Protein AF-A0A6B2M025-F1 (afdb_monomer)

Secondary structure (DSSP, 8-state):
--S---TTHHHHHHHHHHHHHHHHHTTSS---SSTT--HHHHHHHHH----SHHHHHHHHHHHHHHS-GGGS-EEEEEE-SSSPEEEEE--HHHHHHHHHHHHHHHHTHHHHHHHHHHHHHHHHHTT-SS--HHHHGGG--HHHHHHHHHHHHHHHHHTT--THHHHHHHH--HHHHHHHHHHHHHHHHHHHHHHHTTS---

Mean predicted aligned error: 5.73 Å

Sequence (202 aa):
MDGEWSLEDLYILPRTYIDAYSFMYSFLRPIETFDDLDDRLVITYSAHPWKGGFSSLNFYQNLKYIVPAKERPSVITIQYASPGWIELGVILVVATQIKRIVSCFVGSASELNSLYKEIYEGMHERKMMKLEAKRESLKLSKEQLDFAVKSTDKLSRLMGFENIKQINRLTKNPLATLKILLSFYRKIKILAEFDESGKTKL

Nearest PDB structures (foldseek):
  5fig-assembly1_C  TM=2.441E-01  e=5.711E+00  Bacillus subtilis

Solvent-accessible surface area (backbone atoms only — not comparable to full-atom values): 11215 Å² total; per-residue (Å²): 81,47,68,90,81,48,76,63,52,70,51,51,51,62,55,41,49,51,40,52,46,26,56,49,49,72,59,70,62,83,69,85,50,82,86,64,56,54,64,69,57,39,45,54,53,44,67,48,41,53,65,47,71,69,39,54,52,53,44,42,56,52,33,49,71,70,44,52,79,92,63,44,80,39,81,74,46,74,46,92,52,93,85,19,49,74,43,69,44,61,55,63,72,48,52,50,52,52,31,52,30,30,53,36,34,64,77,38,44,69,62,50,54,50,51,51,49,52,50,53,51,56,32,52,78,68,58,49,56,74,44,33,43,65,83,38,61,92,68,55,49,71,67,56,47,53,50,24,46,52,48,37,52,56,51,28,59,64,36,65,50,83,62,56,70,58,45,43,69,40,35,73,35,48,60,44,40,30,55,51,50,58,52,48,50,56,42,42,50,54,54,30,54,38,36,76,60,44,52,41,85,111

pLDDT: mean 86.76, std 11.74, range [55.0, 98.31]

Radius of gyration: 17.47 Å; Cα contacts (8 Å, |Δi|>4): 218; chains: 1; bounding box: 40×36×50 Å

Foldseek 3Di:
DPDDDDPVNVVLQVVLVQLLLLVLVLPVDPPPDLVSDDPLLLCLLAVAQLQDDVSLVVSSVSSSVVQDPVAGWDFPDWAPDVVTDTDIDHDPVSVVVLLLLLVLCLVCVVVLVVLLVVLVVVCVVLVVNRGGQNPCLVPDDPVNLVSLQVSLVVNCVSSVNDCLVVSCSSHVGSSSSSSNSSSNSVSSVVVSVCCVSVVDPD

Structure (mmCIF, N/CA/C/O backbone):
data_AF-A0A6B2M025-F1
#
_entry.id   AF-A0A6B2M025-F1
#
loop_
_atom_site.group_PDB
_atom_site.id
_atom_site.type_symbol
_atom_site.label_atom_id
_atom_site.label_alt_id
_atom_site.label_comp_id
_atom_site.label_asym_id
_atom_site.label_entity_id
_atom_site.label_seq_id
_atom_site.pdbx_PDB_ins_code
_atom_site.Cartn_x
_atom_site.Cartn_y
_atom_site.Cartn_z
_atom_site.occupancy
_atom_site.B_iso_or_equiv
_atom_site.auth_seq_id
_atom_site.auth_comp_id
_atom_site.auth_asym_id
_atom_site.auth_atom_id
_atom_site.pdbx_PDB_model_num
ATOM 1 N N . MET A 1 1 ? 12.213 2.471 -21.409 1.00 57.94 1 MET A N 1
ATOM 2 C CA . MET A 1 1 ? 12.335 3.682 -20.581 1.00 57.94 1 MET A CA 1
ATOM 3 C C . MET A 1 1 ? 12.020 4.826 -21.510 1.00 57.94 1 MET A C 1
ATOM 5 O O . MET A 1 1 ? 12.933 5.388 -22.101 1.00 57.94 1 MET A O 1
ATOM 9 N N . ASP A 1 2 ? 10.734 5.087 -21.705 1.00 55.00 2 ASP A N 1
ATOM 10 C CA . ASP A 1 2 ? 10.286 6.233 -22.487 1.00 55.00 2 ASP A CA 1
ATOM 11 C C . ASP A 1 2 ? 9.918 7.321 -21.464 1.00 55.00 2 ASP A C 1
ATOM 13 O O . ASP A 1 2 ? 9.283 7.023 -20.454 1.00 55.00 2 ASP A O 1
ATOM 17 N N . GLY A 1 3 ? 10.410 8.549 -21.644 1.00 62.03 3 GLY A N 1
ATOM 18 C CA . GLY A 1 3 ? 10.245 9.654 -20.686 1.00 62.03 3 GLY A CA 1
ATOM 19 C C . GLY A 1 3 ? 11.545 10.114 -20.009 1.00 62.03 3 GLY A C 1
ATOM 20 O O . GLY A 1 3 ? 12.543 9.395 -19.964 1.00 62.03 3 GLY A O 1
ATOM 21 N N . GLU A 1 4 ? 11.539 11.344 -19.492 1.00 73.62 4 GLU A N 1
ATOM 22 C CA . GLU A 1 4 ? 12.694 11.958 -18.825 1.00 73.62 4 GLU A CA 1
ATOM 23 C C . GLU A 1 4 ? 12.868 11.388 -17.407 1.00 73.62 4 GLU A C 1
ATOM 25 O O . GLU A 1 4 ? 12.113 11.713 -16.485 1.00 73.62 4 GLU A O 1
ATOM 30 N N . TRP A 1 5 ? 13.850 10.501 -17.232 1.00 81.75 5 TRP A N 1
ATOM 31 C CA . TRP A 1 5 ? 14.228 9.964 -15.924 1.00 81.75 5 TRP A CA 1
ATOM 32 C C . TRP A 1 5 ? 15.129 10.942 -15.177 1.00 81.75 5 TRP A C 1
ATOM 34 O O . TRP A 1 5 ? 16.218 11.283 -15.637 1.00 81.75 5 TRP A O 1
ATOM 44 N N . SER A 1 6 ? 14.701 11.340 -13.986 1.00 86.69 6 SER A N 1
ATOM 45 C CA . SER A 1 6 ? 15.533 12.060 -13.029 1.00 86.69 6 SER A CA 1
ATOM 46 C C . SER A 1 6 ? 16.253 11.090 -12.086 1.00 86.69 6 SER A C 1
ATOM 48 O O . SER A 1 6 ? 15.849 9.940 -11.904 1.00 86.69 6 SER A O 1
ATOM 50 N N . LEU A 1 7 ? 17.311 11.564 -11.423 1.00 86.50 7 LEU A N 1
ATOM 51 C CA . LEU A 1 7 ? 17.961 10.796 -10.353 1.00 86.50 7 LEU A CA 1
ATOM 52 C C . LEU A 1 7 ? 16.999 10.495 -9.193 1.00 86.50 7 LEU A C 1
ATOM 54 O O . LEU A 1 7 ? 17.114 9.450 -8.557 1.00 86.50 7 LEU A O 1
ATOM 58 N N . GLU A 1 8 ? 16.033 11.382 -8.948 1.00 91.00 8 GLU A N 1
ATOM 59 C CA . GLU A 1 8 ? 15.002 11.178 -7.932 1.00 91.00 8 GLU A CA 1
ATOM 60 C C . GLU A 1 8 ? 14.069 10.019 -8.316 1.00 91.00 8 GLU A C 1
ATOM 62 O O . GLU A 1 8 ? 13.740 9.186 -7.474 1.00 91.00 8 GLU A O 1
ATOM 67 N N . ASP A 1 9 ? 13.718 9.874 -9.596 1.00 90.12 9 ASP A N 1
ATOM 68 C CA . ASP A 1 9 ? 12.913 8.741 -10.075 1.00 90.12 9 ASP A CA 1
ATOM 69 C C . ASP A 1 9 ? 13.609 7.396 -9.820 1.00 90.12 9 ASP A C 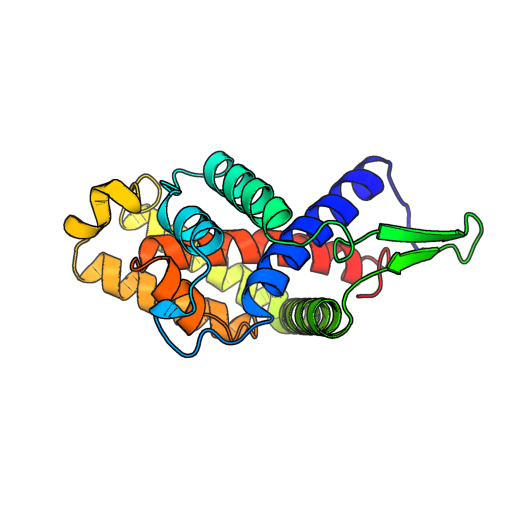1
ATOM 71 O O . ASP A 1 9 ? 12.980 6.436 -9.361 1.00 90.12 9 ASP A O 1
ATOM 75 N N . LEU A 1 10 ? 14.928 7.346 -10.048 1.00 87.50 10 LEU A N 1
ATOM 76 C CA . LEU A 1 10 ? 15.769 6.171 -9.786 1.00 87.50 10 LEU A CA 1
ATOM 77 C C . LEU A 1 10 ? 15.865 5.824 -8.292 1.00 87.50 10 LEU A C 1
ATOM 79 O O . LEU A 1 10 ? 16.248 4.708 -7.941 1.00 87.50 10 LEU A O 1
ATOM 83 N N . TYR A 1 11 ? 15.487 6.746 -7.407 1.00 90.75 11 TYR A N 1
ATOM 84 C CA . TYR A 1 11 ? 15.376 6.511 -5.974 1.00 90.75 11 TYR A CA 1
ATOM 85 C C . TYR A 1 11 ? 13.948 6.131 -5.552 1.00 90.75 11 TYR A C 1
ATOM 87 O O . TYR A 1 11 ? 13.747 5.143 -4.832 1.00 90.75 11 TYR A O 1
ATOM 95 N N . ILE A 1 12 ? 12.945 6.894 -5.998 1.00 93.75 12 ILE A N 1
ATOM 96 C CA . ILE A 1 12 ? 11.550 6.745 -5.570 1.00 93.75 12 ILE A CA 1
ATOM 97 C C . ILE A 1 12 ? 10.954 5.434 -6.076 1.00 93.75 12 ILE A C 1
ATOM 99 O O . ILE A 1 12 ? 10.335 4.715 -5.279 1.00 93.75 12 ILE A O 1
ATOM 103 N N . LEU A 1 13 ? 11.121 5.106 -7.362 1.00 92.56 13 LEU A N 1
ATOM 104 C CA . LEU A 1 13 ? 10.455 3.950 -7.962 1.00 92.56 13 LEU A CA 1
ATOM 105 C C . LEU A 1 13 ? 10.919 2.630 -7.322 1.00 92.56 13 LEU A C 1
ATOM 107 O O . LEU A 1 13 ? 10.060 1.920 -6.788 1.00 92.56 13 LEU A O 1
ATOM 111 N N . PRO A 1 14 ? 12.228 2.297 -7.262 1.00 92.50 14 PRO A N 1
ATOM 112 C CA . PRO A 1 14 ? 12.663 1.036 -6.661 1.00 92.50 14 PRO A CA 1
ATOM 113 C C . PRO A 1 14 ? 12.268 0.933 -5.188 1.00 92.50 14 PRO A C 1
ATOM 115 O O . PRO A 1 14 ? 11.807 -0.113 -4.729 1.00 92.50 14 PRO A O 1
ATOM 118 N N . ARG A 1 15 ? 12.385 2.034 -4.434 1.00 93.94 15 ARG A N 1
ATOM 119 C CA . ARG A 1 15 ? 12.015 2.059 -3.015 1.00 93.94 15 ARG A CA 1
ATOM 120 C C . ARG A 1 15 ? 10.526 1.791 -2.812 1.00 93.94 15 ARG A C 1
ATOM 122 O O . ARG A 1 15 ? 10.167 0.994 -1.945 1.00 93.94 15 ARG A O 1
ATOM 129 N N . THR A 1 16 ? 9.678 2.448 -3.597 1.00 96.06 16 THR A N 1
ATOM 130 C CA . THR A 1 16 ? 8.219 2.299 -3.529 1.00 96.06 16 THR A CA 1
ATOM 131 C C . THR A 1 16 ? 7.794 0.903 -3.964 1.00 96.06 16 THR A C 1
ATOM 133 O O . THR A 1 16 ? 6.965 0.286 -3.294 1.00 96.06 16 THR A O 1
ATOM 136 N N . TYR A 1 17 ? 8.412 0.369 -5.019 1.00 95.94 17 TYR A N 1
ATOM 137 C CA . TYR A 1 17 ? 8.153 -0.988 -5.482 1.00 95.94 17 TYR A CA 1
ATOM 138 C C . TYR A 1 17 ? 8.543 -2.029 -4.426 1.00 95.94 17 TYR A C 1
ATOM 140 O O . TYR A 1 17 ? 7.752 -2.918 -4.136 1.00 95.94 17 TYR A O 1
ATOM 148 N N . ILE A 1 18 ? 9.702 -1.892 -3.770 1.00 95.69 18 ILE A N 1
ATOM 149 C CA . ILE A 1 18 ? 10.111 -2.793 -2.678 1.00 95.69 18 ILE A CA 1
ATOM 150 C C . ILE A 1 18 ? 9.139 -2.718 -1.491 1.00 95.69 18 ILE A C 1
ATOM 152 O O . ILE A 1 18 ? 8.840 -3.751 -0.890 1.00 95.69 18 ILE A O 1
ATOM 156 N N . ASP A 1 19 ? 8.648 -1.526 -1.133 1.00 96.12 19 ASP A N 1
ATOM 157 C CA . ASP A 1 19 ? 7.652 -1.366 -0.064 1.00 96.12 19 ASP A CA 1
ATOM 158 C C . ASP A 1 19 ? 6.347 -2.111 -0.419 1.00 96.12 19 ASP A C 1
ATOM 160 O O . ASP A 1 19 ? 5.851 -2.904 0.386 1.00 96.12 19 ASP A O 1
ATOM 164 N N . ALA A 1 20 ? 5.828 -1.911 -1.638 1.00 96.81 20 ALA A N 1
ATOM 165 C CA . ALA A 1 20 ? 4.628 -2.590 -2.128 1.00 96.81 20 ALA A CA 1
ATOM 166 C C . ALA A 1 20 ? 4.830 -4.109 -2.235 1.00 96.81 20 ALA A C 1
ATOM 168 O O . ALA A 1 20 ? 3.987 -4.879 -1.784 1.00 96.81 20 ALA A O 1
ATOM 169 N N . TYR A 1 21 ? 5.978 -4.542 -2.756 1.00 96.81 21 TYR A N 1
ATOM 170 C CA . TYR A 1 21 ? 6.349 -5.946 -2.871 1.00 96.81 21 TYR A CA 1
ATOM 171 C C . TYR A 1 21 ? 6.433 -6.627 -1.514 1.00 96.81 21 TYR A C 1
ATOM 173 O O . TYR A 1 21 ? 5.843 -7.684 -1.333 1.00 96.81 21 TYR A O 1
ATOM 181 N N . SER A 1 22 ? 7.106 -6.017 -0.538 1.00 95.19 22 SER A N 1
ATOM 182 C CA . SER A 1 22 ? 7.243 -6.603 0.801 1.00 95.19 22 SER A CA 1
ATOM 183 C C . SER A 1 22 ? 5.888 -6.727 1.500 1.00 95.19 22 SER A C 1
ATOM 185 O O . SER A 1 22 ? 5.632 -7.708 2.195 1.00 95.19 22 SER A O 1
ATOM 187 N N . PHE A 1 23 ? 4.997 -5.757 1.282 1.00 95.75 23 PHE A N 1
ATOM 188 C CA . PHE A 1 23 ? 3.626 -5.818 1.775 1.00 95.75 23 PHE A CA 1
ATOM 189 C C . PHE A 1 23 ? 2.817 -6.927 1.102 1.00 95.75 23 PHE A C 1
ATOM 191 O O . PHE A 1 23 ? 2.230 -7.748 1.799 1.00 95.75 23 PHE A O 1
ATOM 198 N N . MET A 1 24 ? 2.835 -7.020 -0.227 1.00 95.38 24 MET A N 1
ATOM 199 C CA . MET A 1 24 ? 2.096 -8.059 -0.951 1.00 95.38 24 MET A CA 1
ATOM 200 C C . MET A 1 24 ? 2.649 -9.465 -0.691 1.00 95.38 24 MET A C 1
ATOM 202 O O . MET A 1 24 ? 1.880 -10.398 -0.478 1.00 95.38 24 MET A O 1
ATOM 206 N N . TYR A 1 25 ? 3.973 -9.608 -0.614 1.00 93.69 25 TYR A N 1
ATOM 207 C CA . TYR A 1 25 ? 4.642 -10.855 -0.244 1.00 93.69 25 TYR A CA 1
ATOM 208 C C . TYR A 1 25 ? 4.179 -11.360 1.128 1.00 93.69 25 TYR A C 1
ATOM 210 O O . TYR A 1 25 ? 4.044 -12.564 1.330 1.00 93.69 25 TYR A O 1
ATOM 218 N N . SER A 1 26 ? 3.871 -10.454 2.062 1.00 91.94 26 SER A N 1
ATOM 219 C CA . SER A 1 26 ? 3.408 -10.819 3.405 1.00 91.94 26 SER A CA 1
ATOM 220 C C . SER A 1 26 ? 2.084 -11.605 3.426 1.00 91.94 26 SER A C 1
ATOM 222 O O . SER A 1 26 ? 1.757 -12.215 4.440 1.00 91.94 26 SER A O 1
ATOM 224 N N . PHE A 1 27 ? 1.371 -11.647 2.294 1.00 89.81 27 PHE A N 1
ATOM 225 C CA . PHE A 1 27 ? 0.127 -12.396 2.087 1.00 89.81 27 PHE A CA 1
ATOM 226 C C . PHE A 1 27 ? 0.276 -13.574 1.110 1.00 89.81 27 PHE A C 1
ATOM 228 O O . PHE A 1 27 ? -0.719 -14.188 0.728 1.00 89.81 27 PHE A O 1
ATOM 235 N N . LEU A 1 28 ? 1.502 -13.885 0.670 1.00 84.25 28 LEU A N 1
ATOM 236 C CA . LEU A 1 28 ? 1.771 -14.940 -0.313 1.00 84.25 28 LEU A CA 1
ATOM 237 C C . LEU A 1 28 ? 1.353 -16.327 0.192 1.00 84.25 28 LEU A C 1
ATOM 239 O O . LEU A 1 28 ? 0.962 -17.184 -0.598 1.00 84.25 28 LEU A O 1
ATOM 243 N N . ARG A 1 29 ? 1.439 -16.549 1.507 1.00 70.81 29 ARG A N 1
ATOM 244 C CA . ARG A 1 29 ? 0.953 -17.767 2.153 1.00 70.81 29 ARG A CA 1
ATOM 245 C C . ARG A 1 29 ? -0.411 -17.493 2.782 1.00 70.81 29 ARG A C 1
ATOM 247 O O . ARG A 1 29 ? -0.517 -16.547 3.566 1.00 70.81 29 ARG A O 1
ATOM 254 N N . PRO A 1 30 ? -1.446 -18.291 2.472 1.00 61.12 30 PRO A N 1
ATOM 255 C CA . PRO A 1 30 ? -2.710 -18.183 3.175 1.00 61.12 30 PRO A CA 1
ATOM 256 C C . PRO A 1 30 ? -2.486 -18.492 4.658 1.00 61.12 30 PRO A C 1
ATOM 258 O O . PRO A 1 30 ? -1.924 -19.522 5.015 1.00 61.12 30 PRO A O 1
ATOM 261 N N . ILE A 1 31 ? -2.918 -17.572 5.516 1.00 64.06 31 ILE A N 1
ATOM 262 C CA . ILE A 1 31 ? -3.003 -17.802 6.959 1.00 64.06 31 ILE A CA 1
ATOM 263 C C . ILE A 1 31 ? -4.324 -18.537 7.195 1.00 64.06 31 ILE A C 1
ATOM 265 O O . ILE A 1 31 ? -5.391 -17.906 7.217 1.00 64.06 31 ILE A O 1
ATOM 269 N N . GLU A 1 32 ? -4.270 -19.863 7.300 1.00 60.00 32 GLU A N 1
ATOM 270 C CA . GLU A 1 32 ? -5.460 -20.694 7.502 1.00 60.00 32 GLU A CA 1
ATOM 271 C C . GLU A 1 32 ? -5.933 -20.620 8.956 1.00 60.00 32 GLU A C 1
ATOM 273 O O . GLU A 1 32 ? -7.115 -20.357 9.208 1.00 60.00 32 GLU A O 1
ATOM 278 N N . THR A 1 33 ? -5.000 -20.708 9.906 1.00 61.12 33 THR A N 1
ATOM 279 C CA . THR A 1 33 ? -5.255 -20.640 11.348 1.00 61.12 33 THR A CA 1
ATOM 280 C C . THR A 1 33 ? -4.471 -19.521 12.042 1.00 61.12 33 THR A C 1
ATOM 282 O O . THR A 1 33 ? -3.609 -18.870 11.454 1.00 61.12 33 THR A O 1
ATOM 285 N N . PHE A 1 34 ? -4.809 -19.240 13.306 1.00 60.06 34 PHE A N 1
ATOM 286 C CA . PHE A 1 34 ? -4.069 -18.257 14.108 1.00 60.06 34 PHE A CA 1
ATOM 287 C C . PHE A 1 34 ? -2.660 -18.759 14.472 1.00 60.06 34 PHE A C 1
ATOM 289 O O . PHE A 1 34 ? -1.764 -17.939 14.651 1.00 60.06 34 PHE A O 1
ATOM 296 N N . ASP A 1 35 ? -2.465 -20.078 14.523 1.00 62.94 35 ASP A N 1
ATOM 297 C CA . ASP A 1 35 ? -1.187 -20.723 14.848 1.00 62.94 35 ASP A CA 1
ATOM 298 C C . ASP A 1 35 ? -0.205 -20.709 13.660 1.00 62.94 35 ASP A C 1
ATOM 300 O O . ASP A 1 35 ? 1.002 -20.820 13.851 1.00 62.94 35 ASP A O 1
ATOM 304 N N . ASP A 1 36 ? -0.704 -20.477 12.438 1.00 64.12 36 ASP A N 1
ATOM 305 C CA . ASP A 1 36 ? 0.109 -20.336 11.216 1.00 64.12 36 ASP A CA 1
ATOM 306 C C . ASP A 1 36 ? 0.751 -18.946 11.064 1.00 64.12 36 ASP A C 1
ATOM 308 O O . ASP A 1 36 ? 1.430 -18.652 10.073 1.00 64.12 36 ASP A O 1
ATOM 312 N N . LEU A 1 37 ? 0.490 -18.041 12.007 1.00 66.00 37 LEU A N 1
ATOM 313 C CA . LEU A 1 37 ? 0.991 -16.679 11.958 1.00 66.00 37 LEU A CA 1
ATOM 314 C C . LEU A 1 37 ? 2.491 -16.638 12.292 1.00 66.00 37 LEU A C 1
ATOM 316 O O . LEU A 1 37 ? 2.884 -16.911 13.419 1.00 66.00 37 LEU A O 1
ATOM 320 N N . ASP A 1 38 ? 3.334 -16.217 11.339 1.00 77.44 38 ASP A N 1
ATOM 321 C CA . ASP A 1 38 ? 4.750 -15.914 11.619 1.00 77.44 38 ASP A CA 1
ATOM 322 C C . ASP A 1 38 ? 4.825 -14.811 12.691 1.00 77.44 38 ASP A C 1
ATOM 324 O O . ASP A 1 38 ? 4.336 -13.696 12.480 1.00 77.44 38 ASP A O 1
ATOM 328 N N . ASP A 1 39 ? 5.454 -15.095 13.833 1.00 80.62 39 ASP A N 1
ATOM 329 C CA . ASP A 1 39 ? 5.593 -14.153 14.950 1.00 80.62 39 ASP A CA 1
ATOM 330 C C . ASP A 1 39 ? 6.159 -12.798 14.512 1.00 80.62 39 ASP A C 1
ATOM 332 O O . ASP A 1 39 ? 5.737 -11.747 14.999 1.00 80.62 39 ASP A O 1
ATOM 336 N N . ARG A 1 40 ? 7.076 -12.777 13.537 1.00 81.19 40 ARG A N 1
ATOM 337 C CA . ARG A 1 40 ? 7.646 -11.530 13.003 1.00 81.19 40 ARG A CA 1
ATOM 338 C C . ARG A 1 40 ? 6.605 -10.726 12.236 1.00 81.19 40 ARG A C 1
ATOM 340 O O . ARG A 1 40 ? 6.616 -9.495 12.305 1.00 81.19 40 ARG A O 1
ATOM 347 N N . LEU A 1 41 ? 5.698 -11.401 11.533 1.00 85.44 41 LEU A N 1
ATOM 348 C CA . LEU A 1 41 ? 4.562 -10.786 10.853 1.00 85.44 41 LEU A CA 1
ATOM 349 C C . LEU A 1 41 ? 3.578 -10.223 11.884 1.00 85.44 41 LEU A C 1
ATOM 351 O O . LEU A 1 41 ? 3.230 -9.045 11.810 1.00 85.44 41 LEU A O 1
ATOM 355 N N . VAL A 1 42 ? 3.206 -11.005 12.902 1.00 83.56 42 VAL A N 1
ATOM 356 C CA . VAL A 1 42 ? 2.321 -10.542 13.987 1.00 83.56 42 VAL A CA 1
ATOM 357 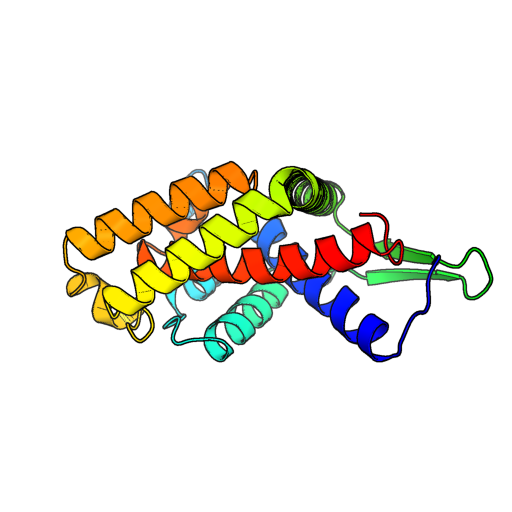C C . VAL A 1 42 ? 2.911 -9.328 14.686 1.00 83.56 42 VAL A C 1
ATOM 359 O O . VAL A 1 42 ? 2.228 -8.315 14.836 1.00 83.56 42 VAL A O 1
ATOM 362 N N . ILE A 1 43 ? 4.185 -9.383 15.073 1.00 82.94 43 ILE A N 1
ATOM 363 C CA . ILE A 1 43 ? 4.883 -8.263 15.707 1.00 82.94 43 ILE A CA 1
ATOM 364 C C . ILE A 1 43 ? 4.885 -7.058 14.771 1.00 82.94 43 ILE A C 1
ATOM 366 O O . ILE A 1 43 ? 4.520 -5.969 15.198 1.00 82.94 43 ILE A O 1
ATOM 370 N N . THR A 1 44 ? 5.212 -7.228 13.490 1.00 86.81 44 THR A N 1
ATOM 371 C CA . THR A 1 44 ? 5.240 -6.110 12.536 1.00 86.81 44 THR A CA 1
ATOM 372 C C . THR A 1 44 ? 3.874 -5.432 12.420 1.00 86.81 44 THR A C 1
ATOM 374 O O . THR A 1 44 ? 3.788 -4.212 12.498 1.00 86.81 44 THR A O 1
ATOM 377 N N . TYR A 1 45 ? 2.780 -6.182 12.310 1.00 87.56 45 TYR A N 1
ATOM 378 C CA . TYR A 1 45 ? 1.445 -5.593 12.159 1.00 87.56 45 TYR A CA 1
ATOM 379 C C . TYR A 1 45 ? 0.844 -5.062 13.474 1.00 87.56 45 TYR A C 1
ATOM 381 O O . TYR A 1 45 ? 0.085 -4.088 13.449 1.00 87.56 45 TYR A O 1
ATOM 389 N N . SER A 1 46 ? 1.198 -5.652 14.620 1.00 76.06 46 SER A N 1
ATOM 390 C CA . SER A 1 46 ? 0.665 -5.289 15.945 1.00 76.06 46 SER A CA 1
ATOM 391 C C . SER A 1 46 ? 1.506 -4.256 16.710 1.00 76.06 46 SER A C 1
ATOM 393 O O . SER A 1 46 ? 0.991 -3.559 17.589 1.00 76.06 46 SER A O 1
ATOM 395 N N . ALA A 1 47 ? 2.805 -4.127 16.413 1.00 64.88 47 ALA A N 1
ATOM 396 C CA . ALA A 1 47 ? 3.724 -3.302 17.197 1.00 64.88 47 ALA A CA 1
ATOM 397 C C . ALA A 1 47 ? 3.684 -1.812 16.846 1.00 64.88 47 ALA A C 1
ATOM 399 O O . ALA A 1 47 ? 4.158 -0.999 17.645 1.00 64.88 47 ALA A O 1
ATOM 400 N N . HIS A 1 48 ? 3.130 -1.420 15.695 1.00 65.00 48 HIS A N 1
ATOM 401 C CA . HIS A 1 48 ? 3.194 -0.023 15.280 1.00 65.00 48 HIS A CA 1
ATOM 402 C C . HIS A 1 48 ? 2.100 0.837 15.931 1.00 65.00 48 HIS A C 1
ATOM 404 O O . HIS A 1 48 ? 0.915 0.517 15.860 1.00 65.00 48 HIS A O 1
ATOM 410 N N . PRO A 1 49 ? 2.465 1.987 16.528 1.00 58.53 49 PRO A N 1
ATOM 411 C CA . PRO A 1 49 ? 1.495 2.908 17.115 1.00 58.53 49 PRO A CA 1
ATOM 412 C C . PRO A 1 49 ? 0.706 3.688 16.046 1.00 58.53 49 PRO A C 1
ATOM 414 O O . PRO A 1 49 ? -0.298 4.314 16.371 1.00 58.53 49 PRO A O 1
ATOM 417 N N . TRP A 1 50 ? 1.137 3.640 14.776 1.00 70.75 50 TRP A N 1
ATOM 418 C CA . TRP A 1 50 ? 0.500 4.296 13.626 1.00 70.75 50 TRP A CA 1
ATOM 419 C C . TRP A 1 50 ? 0.248 5.804 13.833 1.00 70.75 50 TRP A C 1
ATOM 421 O O . TRP A 1 50 ? -0.825 6.321 13.526 1.00 70.75 50 TRP A O 1
ATOM 431 N N . LYS A 1 51 ? 1.256 6.528 14.341 1.00 61.12 51 LYS A N 1
ATOM 432 C CA . LYS A 1 51 ? 1.190 7.968 14.674 1.00 61.12 51 LYS A CA 1
ATOM 433 C C . LYS A 1 51 ? 1.388 8.923 13.489 1.00 61.12 51 LYS A C 1
ATOM 435 O O . LYS A 1 51 ? 1.340 10.133 13.675 1.00 61.12 51 LYS A O 1
ATOM 440 N N . GLY A 1 52 ? 1.666 8.408 12.291 1.00 63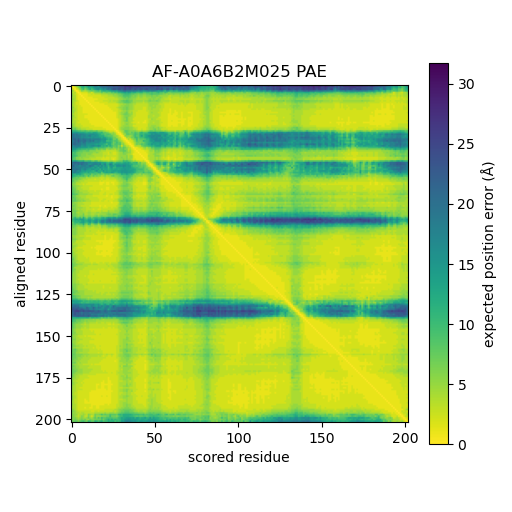.66 52 GLY A N 1
ATOM 441 C CA . GLY A 1 52 ? 1.952 9.227 11.110 1.00 63.66 52 GLY A CA 1
ATOM 442 C C . GLY A 1 52 ? 2.993 8.601 10.182 1.00 63.66 52 GLY A C 1
ATOM 443 O O . GLY A 1 52 ? 3.172 7.379 10.166 1.00 63.66 52 GLY A O 1
ATOM 444 N N . GLY A 1 53 ? 3.691 9.446 9.414 1.00 63.16 53 GLY A N 1
ATOM 445 C CA . GLY A 1 53 ? 4.637 9.026 8.371 1.00 63.16 53 GLY A CA 1
ATOM 446 C C . GLY A 1 53 ? 5.777 8.134 8.874 1.00 63.16 53 GLY A C 1
ATOM 447 O O . GLY A 1 53 ? 6.074 7.118 8.251 1.00 63.16 53 GLY A O 1
ATOM 448 N N . PHE A 1 54 ? 6.341 8.429 10.051 1.00 66.44 54 PHE A N 1
ATOM 449 C CA . PHE A 1 54 ? 7.418 7.622 10.644 1.00 66.44 54 PHE A CA 1
ATOM 450 C C . PHE A 1 54 ? 6.976 6.185 10.976 1.00 66.44 54 PHE A C 1
ATOM 452 O O . PHE A 1 54 ? 7.723 5.236 10.760 1.00 66.44 54 PHE A O 1
ATOM 459 N N . SER A 1 55 ? 5.727 5.990 11.424 1.00 79.62 55 SER A N 1
ATOM 460 C CA . SER A 1 55 ? 5.189 4.640 11.657 1.00 79.62 55 SER A CA 1
ATOM 461 C C . SER A 1 55 ? 5.028 3.851 10.359 1.00 79.62 55 SER A C 1
ATOM 463 O O . SER A 1 55 ? 5.287 2.654 10.345 1.00 79.62 55 SER A O 1
ATOM 465 N N . SER A 1 56 ? 4.643 4.526 9.272 1.00 83.25 56 SER A N 1
ATOM 466 C CA . SER A 1 56 ? 4.537 3.895 7.952 1.00 83.25 56 SER A CA 1
ATOM 467 C C . SER A 1 56 ? 5.908 3.470 7.423 1.00 83.25 56 SER A C 1
ATOM 469 O O . SER A 1 56 ? 6.035 2.383 6.874 1.00 83.25 56 SER A O 1
ATOM 471 N N . LEU A 1 57 ? 6.939 4.299 7.618 1.00 85.00 57 LEU A N 1
ATOM 472 C CA . LEU A 1 57 ? 8.306 3.977 7.209 1.00 85.00 57 LEU A CA 1
ATOM 473 C C . LEU A 1 57 ? 8.835 2.724 7.921 1.00 85.00 57 LEU A C 1
ATOM 475 O O . LEU A 1 57 ? 9.269 1.788 7.251 1.00 85.00 57 LEU A O 1
ATOM 479 N N . ASN A 1 58 ? 8.753 2.690 9.255 1.00 87.50 58 ASN A N 1
ATOM 480 C CA . ASN A 1 58 ? 9.251 1.557 10.040 1.00 87.50 58 ASN A CA 1
ATOM 481 C C . ASN A 1 58 ? 8.489 0.266 9.723 1.00 87.50 58 ASN A C 1
ATOM 483 O O . ASN A 1 58 ? 9.093 -0.800 9.679 1.00 87.50 58 ASN A O 1
ATOM 487 N N . PHE A 1 59 ? 7.185 0.360 9.448 1.00 91.12 59 PHE A N 1
ATOM 488 C CA . PHE A 1 59 ? 6.387 -0.785 9.017 1.00 91.12 59 PHE A CA 1
ATOM 489 C C . PHE A 1 59 ? 6.944 -1.434 7.749 1.00 91.12 59 PHE A C 1
ATOM 491 O O . PHE A 1 59 ? 7.250 -2.623 7.759 1.00 91.12 59 PHE A O 1
ATOM 498 N N . TYR A 1 60 ? 7.156 -0.665 6.677 1.00 92.25 60 TYR A N 1
ATOM 499 C CA . TYR A 1 60 ? 7.705 -1.235 5.444 1.00 92.25 60 TYR A CA 1
ATOM 500 C C . TYR A 1 60 ? 9.162 -1.675 5.593 1.00 92.25 60 TYR A C 1
ATOM 502 O O . TYR A 1 60 ? 9.559 -2.660 4.977 1.00 92.25 60 TYR A O 1
ATOM 510 N N . GLN A 1 61 ? 9.964 -0.994 6.419 1.00 90.12 61 GLN A N 1
ATOM 51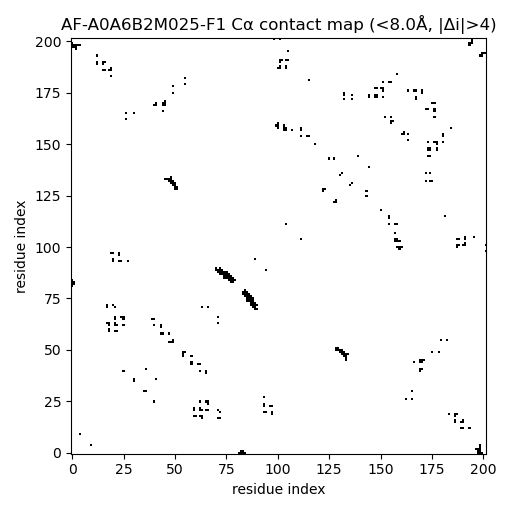1 C CA . GLN A 1 61 ? 11.313 -1.464 6.747 1.00 90.12 61 GLN A CA 1
ATOM 512 C C . GLN A 1 61 ? 11.275 -2.844 7.409 1.00 90.12 61 GLN A C 1
ATOM 514 O O . GLN A 1 61 ? 11.995 -3.735 6.971 1.00 90.12 61 GLN A O 1
ATOM 519 N N . ASN A 1 62 ? 10.393 -3.051 8.388 1.00 90.44 62 ASN A N 1
ATOM 520 C CA . ASN A 1 62 ? 10.219 -4.343 9.049 1.00 90.44 62 ASN A CA 1
ATOM 521 C C . ASN A 1 62 ? 9.726 -5.423 8.075 1.00 90.44 62 ASN A C 1
ATOM 523 O O . ASN A 1 62 ? 10.278 -6.522 8.052 1.00 90.44 62 ASN A O 1
ATOM 527 N N . LEU A 1 63 ? 8.764 -5.097 7.203 1.00 90.88 63 LEU A N 1
ATOM 528 C CA . LEU A 1 63 ? 8.266 -6.029 6.185 1.00 90.88 63 LEU A CA 1
ATOM 529 C C . LEU A 1 63 ? 9.360 -6.516 5.224 1.00 90.88 63 LEU A C 1
ATOM 531 O O . LEU A 1 63 ? 9.335 -7.674 4.815 1.00 90.88 63 LEU A O 1
ATOM 535 N N . LYS A 1 64 ? 10.358 -5.687 4.893 1.00 89.44 64 LYS A N 1
ATOM 536 C CA . LYS A 1 64 ? 11.490 -6.113 4.042 1.00 89.44 64 LYS A CA 1
ATOM 537 C C . LYS A 1 64 ? 12.278 -7.267 4.658 1.00 89.44 64 LYS A C 1
ATOM 539 O O . LYS A 1 64 ? 12.828 -8.092 3.929 1.00 89.44 64 LYS A O 1
ATOM 544 N N . TYR A 1 65 ? 12.333 -7.342 5.987 1.00 87.31 65 TYR A N 1
ATOM 545 C CA . TYR A 1 65 ? 13.001 -8.431 6.699 1.00 87.31 65 TYR A CA 1
ATOM 546 C C . TYR A 1 65 ? 12.165 -9.714 6.771 1.00 87.31 65 TYR A C 1
ATOM 548 O O . TYR A 1 65 ? 12.730 -10.769 7.052 1.00 87.31 65 TYR A O 1
ATOM 556 N N . ILE A 1 66 ? 10.866 -9.647 6.462 1.00 86.31 66 ILE A N 1
ATOM 557 C CA . ILE A 1 66 ? 10.004 -10.829 6.319 1.00 86.31 66 ILE A CA 1
ATOM 558 C C . ILE A 1 66 ? 10.289 -11.540 4.995 1.00 86.31 66 ILE A C 1
ATOM 560 O O . ILE A 1 66 ? 10.287 -12.766 4.944 1.00 86.31 66 ILE A O 1
ATOM 564 N N . VAL A 1 67 ? 10.596 -10.785 3.936 1.00 89.44 67 VAL A N 1
ATOM 565 C CA . VAL A 1 67 ? 10.977 -11.360 2.642 1.00 89.44 67 VAL A CA 1
ATOM 566 C C . VAL A 1 67 ? 12.363 -12.019 2.759 1.00 89.44 67 VAL A C 1
ATOM 568 O O . VAL A 1 67 ? 13.342 -11.312 3.060 1.00 89.44 67 VAL A O 1
ATOM 571 N N . PRO A 1 68 ? 12.491 -13.340 2.503 1.00 89.31 68 PRO A N 1
ATOM 572 C CA . PRO A 1 68 ? 13.780 -14.023 2.472 1.00 89.31 68 PRO A CA 1
ATOM 573 C C . PRO A 1 68 ? 14.738 -13.332 1.504 1.00 89.31 68 PRO A C 1
ATOM 575 O O . PRO A 1 68 ? 14.332 -12.923 0.422 1.00 89.31 68 PRO A O 1
ATOM 578 N N . ALA A 1 69 ? 16.023 -13.227 1.855 1.00 88.62 69 ALA A N 1
ATOM 579 C CA . ALA A 1 69 ? 16.996 -12.467 1.062 1.00 88.62 69 ALA A CA 1
ATOM 580 C C . ALA A 1 69 ? 17.044 -12.890 -0.420 1.00 88.62 69 ALA A C 1
ATOM 582 O O . ALA A 1 69 ? 17.133 -12.032 -1.291 1.00 88.62 69 ALA A O 1
ATOM 583 N N . LYS A 1 70 ? 16.906 -14.195 -0.693 1.00 89.19 70 LYS A N 1
ATOM 584 C CA . LYS A 1 70 ? 16.883 -14.785 -2.043 1.00 89.19 70 LYS A CA 1
ATOM 585 C C . LYS A 1 70 ? 15.609 -14.483 -2.855 1.00 89.19 70 LYS A C 1
ATOM 587 O O . LYS A 1 70 ? 15.583 -14.735 -4.049 1.00 89.19 70 LYS A O 1
ATOM 592 N N . GLU A 1 71 ? 14.553 -14.000 -2.202 1.00 91.31 71 GLU A N 1
ATOM 593 C CA . GLU A 1 71 ? 13.226 -13.722 -2.782 1.00 91.31 71 GLU A CA 1
ATOM 594 C C . GLU A 1 71 ? 12.904 -12.219 -2.821 1.00 91.31 71 GLU A C 1
ATOM 596 O O . GLU A 1 71 ? 11.803 -11.815 -3.210 1.00 91.31 71 GLU A O 1
ATOM 601 N N . ARG A 1 72 ? 13.853 -11.374 -2.399 1.00 91.31 72 ARG A N 1
ATOM 602 C CA . ARG A 1 72 ? 13.733 -9.918 -2.499 1.00 91.31 72 ARG A CA 1
ATOM 603 C C . ARG A 1 72 ? 13.898 -9.474 -3.952 1.00 91.31 72 ARG A C 1
ATOM 605 O O . ARG A 1 72 ? 14.709 -10.074 -4.654 1.00 91.31 72 ARG A O 1
ATOM 612 N N . PRO A 1 73 ? 13.207 -8.399 -4.376 1.00 93.81 73 PRO A N 1
ATOM 613 C CA . PRO A 1 73 ? 13.422 -7.820 -5.692 1.00 93.81 73 PRO A CA 1
ATOM 614 C C . PRO A 1 73 ? 14.899 -7.481 -5.898 1.00 93.81 73 PRO A C 1
ATOM 616 O O . PRO A 1 73 ? 15.490 -6.774 -5.076 1.00 93.81 73 PRO A O 1
ATOM 619 N N . SER A 1 74 ? 15.482 -7.976 -6.982 1.00 92.69 74 SER A N 1
ATOM 620 C CA . SER A 1 74 ? 16.858 -7.684 -7.385 1.00 92.69 74 SER A CA 1
ATOM 621 C C . SER A 1 74 ? 16.894 -7.212 -8.830 1.00 92.69 74 SER A C 1
ATOM 623 O O . SER A 1 74 ? 16.019 -7.545 -9.623 1.00 92.69 74 SER A O 1
ATOM 625 N N . VAL A 1 75 ? 17.898 -6.416 -9.181 1.00 91.56 75 VAL A N 1
ATOM 626 C CA . VAL A 1 75 ? 18.137 -6.059 -10.580 1.00 91.56 75 VAL A CA 1
ATOM 627 C C . VAL A 1 75 ? 18.863 -7.218 -11.257 1.00 91.56 75 VAL A C 1
ATOM 629 O O . VAL A 1 75 ? 19.911 -7.641 -10.772 1.00 91.56 75 VAL A O 1
ATOM 632 N N . ILE A 1 76 ? 18.304 -7.721 -12.357 1.00 91.12 76 ILE A N 1
ATOM 633 C CA . ILE A 1 76 ? 18.889 -8.802 -13.162 1.00 91.12 76 ILE A CA 1
ATOM 634 C C . ILE A 1 76 ? 19.687 -8.207 -14.313 1.00 91.12 76 ILE A C 1
ATOM 636 O O . ILE A 1 76 ? 20.861 -8.527 -14.483 1.00 91.12 76 ILE A O 1
ATOM 640 N N . THR A 1 77 ? 19.074 -7.291 -15.062 1.00 87.19 77 THR A N 1
ATOM 641 C CA . THR A 1 77 ? 19.727 -6.570 -16.155 1.00 87.19 77 THR A CA 1
ATOM 642 C C . THR A 1 77 ? 19.348 -5.092 -16.143 1.00 87.19 77 THR A C 1
ATOM 644 O O . THR A 1 77 ? 18.256 -4.708 -15.717 1.00 87.19 77 THR A O 1
ATOM 647 N N . ILE A 1 78 ? 20.270 -4.248 -16.607 1.00 85.75 78 ILE A N 1
ATOM 648 C CA . ILE A 1 78 ? 20.005 -2.848 -16.938 1.00 85.75 78 ILE A CA 1
ATOM 649 C C . ILE A 1 78 ? 20.543 -2.623 -18.343 1.00 85.75 78 ILE A C 1
ATOM 651 O O . ILE A 1 78 ? 21.742 -2.777 -18.572 1.00 85.75 78 ILE A O 1
ATOM 655 N N . GLN A 1 79 ? 19.671 -2.226 -19.263 1.00 82.12 79 GLN A N 1
ATOM 656 C CA . GLN A 1 79 ? 20.069 -1.757 -20.581 1.00 82.12 79 GLN A CA 1
ATOM 657 C C . GLN A 1 79 ? 20.001 -0.232 -20.612 1.00 82.12 79 GLN A C 1
ATOM 659 O O . GLN A 1 79 ? 18.923 0.362 -20.545 1.00 82.12 79 GLN A O 1
ATOM 664 N N . TYR A 1 80 ? 21.169 0.394 -20.746 1.00 68.38 80 TYR A N 1
ATOM 665 C CA . TYR A 1 80 ? 21.315 1.839 -20.878 1.00 68.38 80 TYR A CA 1
ATOM 666 C C . TYR A 1 80 ? 21.534 2.207 -22.354 1.00 68.38 80 TYR A C 1
ATOM 668 O O . TYR A 1 80 ? 22.665 2.345 -22.801 1.00 68.38 80 TYR A O 1
ATOM 676 N N . ALA A 1 81 ? 20.457 2.271 -23.137 1.00 67.88 81 ALA A N 1
ATOM 677 C CA . ALA A 1 81 ? 20.381 2.879 -24.477 1.00 67.88 81 ALA A CA 1
ATOM 678 C C . ALA A 1 81 ? 18.950 2.715 -24.995 1.00 67.88 81 ALA A C 1
ATOM 680 O O . ALA A 1 81 ? 18.359 1.677 -24.731 1.00 67.88 81 ALA A O 1
ATOM 681 N N . SER A 1 82 ? 18.394 3.690 -25.722 1.00 63.41 82 SER A N 1
ATOM 682 C CA . SER A 1 82 ? 17.006 3.603 -26.203 1.00 63.41 82 SER A CA 1
ATOM 683 C C . SER A 1 82 ? 16.805 2.438 -27.196 1.00 63.41 82 SER A C 1
ATOM 685 O O . SER A 1 82 ? 17.538 2.383 -28.186 1.00 63.41 82 SER A O 1
ATOM 687 N N . PRO A 1 83 ? 15.824 1.536 -26.970 1.00 64.62 83 PRO A N 1
ATOM 688 C CA . PRO A 1 83 ? 14.936 1.484 -25.804 1.00 64.62 83 PRO A CA 1
ATOM 689 C C . PRO A 1 83 ? 15.642 0.867 -24.583 1.00 64.62 83 PRO A C 1
ATOM 691 O O . PRO A 1 83 ? 16.068 -0.281 -24.626 1.00 64.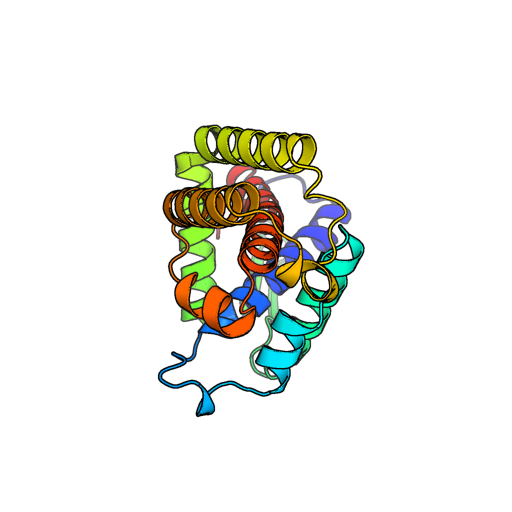62 83 PRO A O 1
ATOM 694 N N . GLY A 1 84 ? 15.756 1.620 -23.480 1.00 72.75 84 GLY A N 1
ATOM 695 C CA . GLY A 1 84 ? 16.403 1.140 -22.248 1.00 72.75 84 GLY A CA 1
ATOM 696 C C . GLY A 1 84 ? 15.418 0.426 -21.323 1.00 72.75 84 GLY A C 1
ATOM 697 O O . GLY A 1 84 ? 14.228 0.749 -21.330 1.00 72.75 84 GLY A O 1
ATOM 698 N N . TRP A 1 85 ? 15.874 -0.513 -20.495 1.00 78.69 85 TRP A N 1
ATOM 699 C CA . TRP A 1 85 ? 15.026 -1.195 -19.506 1.00 78.69 85 TRP A CA 1
ATOM 700 C C . TRP A 1 85 ? 15.808 -1.613 -18.259 1.00 78.69 85 TRP A C 1
ATOM 702 O O . TRP A 1 85 ? 17.025 -1.775 -18.297 1.00 78.69 85 TRP A O 1
ATOM 712 N N . ILE A 1 86 ? 15.085 -1.791 -17.152 1.00 83.69 86 ILE A N 1
ATOM 713 C CA . ILE A 1 86 ? 15.563 -2.485 -15.953 1.00 83.69 86 ILE A CA 1
ATOM 714 C C . ILE A 1 86 ? 14.720 -3.745 -15.821 1.00 83.69 86 ILE A C 1
ATOM 716 O O . ILE A 1 86 ? 13.495 -3.666 -15.732 1.00 83.69 86 ILE A O 1
ATOM 720 N N . GLU A 1 87 ? 15.374 -4.896 -15.797 1.00 87.69 87 GLU A N 1
ATOM 721 C CA . GLU A 1 87 ? 14.731 -6.169 -15.511 1.00 87.69 87 GLU A CA 1
ATOM 722 C C . GLU A 1 87 ? 14.897 -6.499 -14.030 1.00 87.69 87 GLU A C 1
ATOM 724 O O . GLU A 1 87 ? 16.009 -6.470 -13.491 1.00 87.69 87 GLU A O 1
ATOM 729 N N . LEU A 1 88 ? 13.784 -6.813 -13.368 1.00 90.62 88 LEU A N 1
ATOM 730 C CA . LEU A 1 88 ? 13.766 -7.165 -11.955 1.00 90.62 88 LEU A CA 1
ATOM 731 C C . LEU A 1 88 ? 13.489 -8.657 -11.772 1.00 90.62 88 LEU A C 1
ATOM 733 O O . LEU A 1 88 ? 12.518 -9.194 -12.300 1.00 90.62 88 LEU A O 1
ATOM 737 N N . GLY A 1 89 ? 14.305 -9.304 -10.947 1.00 93.06 89 GLY A N 1
ATOM 738 C CA . GLY A 1 89 ? 14.070 -10.645 -10.440 1.00 93.06 89 GLY A CA 1
ATOM 739 C C . GLY A 1 89 ? 13.101 -10.558 -9.274 1.00 93.06 89 GLY A C 1
ATOM 740 O O . GLY A 1 89 ? 13.430 -9.994 -8.232 1.00 93.06 89 GLY A O 1
ATOM 741 N N . VAL A 1 90 ? 11.890 -11.077 -9.458 1.00 94.56 90 VAL A N 1
ATOM 742 C CA . VAL A 1 90 ? 10.787 -10.990 -8.492 1.00 94.56 90 VAL A CA 1
ATOM 743 C C . VAL A 1 90 ? 9.977 -12.281 -8.488 1.00 94.56 90 VAL A C 1
ATOM 745 O O . VAL A 1 90 ? 9.956 -13.021 -9.471 1.00 94.56 90 VAL A O 1
ATOM 748 N N . ILE A 1 91 ? 9.242 -12.543 -7.406 1.00 94.88 91 ILE A N 1
ATOM 749 C CA . ILE A 1 91 ? 8.230 -13.600 -7.417 1.00 94.88 91 ILE A CA 1
ATOM 750 C C . ILE A 1 91 ? 7.049 -13.155 -8.280 1.00 94.88 91 ILE A C 1
ATOM 752 O O . ILE A 1 91 ? 6.355 -12.187 -7.958 1.00 94.88 91 ILE A O 1
ATOM 756 N N . LEU A 1 92 ? 6.791 -13.913 -9.348 1.00 93.38 92 LEU A N 1
ATOM 757 C CA . LEU A 1 92 ? 5.805 -13.578 -10.376 1.00 93.38 92 LEU A CA 1
ATOM 758 C C . LEU A 1 92 ? 4.401 -13.328 -9.813 1.00 93.38 92 LEU A C 1
ATOM 760 O O . LEU A 1 92 ? 3.755 -12.352 -10.188 1.00 93.38 92 LEU A O 1
ATOM 764 N N . VAL A 1 93 ? 3.927 -14.170 -8.891 1.00 93.88 93 VAL A N 1
ATOM 765 C CA . VAL A 1 93 ? 2.584 -14.006 -8.308 1.00 93.88 93 VAL A CA 1
ATOM 766 C C . VAL A 1 93 ? 2.464 -12.715 -7.488 1.00 93.88 93 VAL A C 1
ATOM 768 O O . VAL A 1 93 ? 1.444 -12.038 -7.577 1.00 93.88 93 VAL A O 1
ATOM 771 N N . VAL A 1 94 ? 3.518 -12.305 -6.772 1.00 95.12 94 VAL A N 1
ATOM 772 C CA . VAL A 1 94 ? 3.533 -11.041 -6.014 1.00 95.12 94 VAL A CA 1
ATOM 773 C C . VAL A 1 94 ? 3.520 -9.853 -6.975 1.00 95.12 94 VAL A C 1
ATOM 775 O O . VAL A 1 94 ? 2.697 -8.951 -6.829 1.00 95.12 94 VAL A O 1
ATOM 778 N N . ALA A 1 95 ? 4.378 -9.881 -7.999 1.00 95.06 95 ALA A N 1
ATOM 779 C CA . ALA A 1 95 ? 4.432 -8.841 -9.024 1.00 95.06 95 ALA A CA 1
ATOM 780 C C . ALA A 1 95 ? 3.095 -8.698 -9.772 1.00 95.06 95 ALA A C 1
ATOM 782 O O . ALA A 1 95 ? 2.613 -7.585 -9.970 1.00 95.06 95 ALA A O 1
ATOM 783 N N . THR A 1 96 ? 2.448 -9.820 -10.099 1.00 94.81 96 THR A N 1
ATOM 784 C CA . THR A 1 96 ? 1.136 -9.848 -10.767 1.00 94.81 96 THR A CA 1
ATOM 785 C C . THR A 1 96 ? 0.046 -9.215 -9.902 1.00 94.81 96 THR A C 1
ATOM 787 O O . THR A 1 96 ? -0.793 -8.473 -10.412 1.00 94.81 96 THR A O 1
ATOM 790 N N . GLN A 1 97 ? 0.055 -9.452 -8.585 1.00 95.31 97 GLN A N 1
ATOM 791 C CA . GLN A 1 97 ? -0.903 -8.803 -7.689 1.00 95.31 97 GLN A CA 1
ATOM 792 C C . GLN A 1 97 ? -0.674 -7.289 -7.589 1.00 95.31 97 GLN A C 1
ATOM 794 O O . GLN A 1 97 ? -1.649 -6.539 -7.587 1.00 95.31 97 GLN A O 1
ATOM 799 N N . ILE A 1 98 ? 0.585 -6.832 -7.545 1.00 96.38 98 ILE A N 1
ATOM 800 C CA . ILE A 1 98 ? 0.910 -5.395 -7.567 1.00 96.38 98 ILE A CA 1
ATOM 801 C C . ILE A 1 98 ? 0.408 -4.768 -8.867 1.00 96.38 98 ILE A C 1
ATOM 803 O O . ILE A 1 98 ? -0.317 -3.779 -8.802 1.00 96.38 98 ILE A O 1
ATOM 807 N N . LYS A 1 99 ? 0.727 -5.373 -10.020 1.00 95.75 99 LYS A N 1
ATOM 808 C CA . LYS A 1 99 ? 0.244 -4.938 -11.339 1.00 95.75 99 LYS A CA 1
ATOM 809 C C . LYS A 1 99 ? -1.272 -4.785 -11.343 1.00 95.75 99 LYS A C 1
ATOM 811 O O . LYS A 1 99 ? -1.770 -3.718 -11.670 1.00 95.75 99 LYS A O 1
ATOM 816 N N . ARG A 1 100 ? -2.008 -5.812 -10.900 1.00 95.75 100 ARG A N 1
ATOM 817 C CA . ARG A 1 100 ? -3.477 -5.777 -10.828 1.00 95.75 100 ARG A CA 1
ATOM 818 C C . ARG A 1 100 ? -3.984 -4.595 -9.999 1.00 95.75 100 ARG A C 1
ATOM 820 O O . ARG A 1 100 ? -4.886 -3.897 -10.441 1.00 95.75 100 ARG A O 1
ATOM 827 N N . ILE A 1 101 ? -3.406 -4.360 -8.820 1.00 96.75 101 ILE A N 1
ATOM 828 C CA . ILE A 1 101 ? -3.805 -3.254 -7.935 1.00 96.75 101 ILE A CA 1
ATOM 829 C C . ILE A 1 101 ? -3.480 -1.893 -8.570 1.00 96.75 101 ILE A C 1
ATOM 831 O O . ILE A 1 101 ? -4.300 -0.982 -8.489 1.00 96.75 101 ILE A O 1
ATOM 835 N N . VAL A 1 102 ? -2.322 -1.752 -9.223 1.00 96.94 102 VAL A N 1
ATOM 836 C CA . VAL A 1 102 ? -1.953 -0.530 -9.958 1.00 96.94 102 VAL A CA 1
ATOM 837 C C . VAL A 1 102 ? -2.911 -0.291 -11.125 1.00 96.94 102 VAL A C 1
ATOM 839 O O . VAL A 1 102 ? -3.431 0.811 -11.252 1.00 96.94 102 VAL A O 1
ATOM 842 N N . SER A 1 103 ? -3.239 -1.314 -11.916 1.00 95.00 103 SER A N 1
ATOM 843 C CA . SER A 1 103 ? -4.212 -1.194 -13.009 1.00 95.00 103 SER A CA 1
ATOM 844 C C . SER A 1 103 ? -5.611 -0.821 -12.506 1.00 95.00 103 SER A C 1
ATOM 846 O O . SER A 1 103 ? -6.257 0.042 -13.098 1.00 95.00 103 SER A O 1
ATOM 848 N N . CYS A 1 104 ? -6.072 -1.410 -11.393 1.00 95.12 104 CYS A N 1
ATOM 849 C CA . CYS A 1 104 ? -7.318 -0.993 -10.739 1.00 95.12 104 CYS A CA 1
ATOM 850 C C . CYS A 1 104 ? -7.253 0.472 -10.292 1.00 95.12 104 CYS A C 1
ATOM 852 O O . CYS A 1 104 ? -8.228 1.202 -10.447 1.00 95.12 104 CYS A O 1
ATOM 854 N N . PHE A 1 105 ? -6.105 0.909 -9.763 1.00 95.31 105 PHE A N 1
ATOM 855 C CA . PHE A 1 105 ? -5.911 2.292 -9.346 1.00 95.31 105 PHE A CA 1
ATOM 856 C C . PHE A 1 105 ? -6.028 3.257 -10.522 1.00 95.31 105 PHE A C 1
ATOM 858 O O . PHE A 1 105 ? -6.811 4.197 -10.444 1.00 95.31 105 PHE A O 1
ATOM 865 N N . VAL A 1 106 ? -5.293 3.009 -11.609 1.00 94.56 106 VAL A N 1
ATOM 866 C CA . VAL A 1 106 ? -5.328 3.835 -12.827 1.00 94.56 106 VAL A CA 1
ATOM 867 C C . VAL A 1 106 ? -6.754 3.907 -13.382 1.00 94.56 106 VAL A C 1
ATOM 869 O O . VAL A 1 106 ? -7.257 4.990 -13.665 1.00 94.56 106 VAL A O 1
ATOM 872 N N . GLY A 1 107 ? -7.461 2.774 -13.443 1.00 94.50 107 GLY A N 1
ATOM 873 C CA . GLY A 1 107 ? -8.838 2.717 -13.942 1.00 94.50 107 GLY A CA 1
ATOM 874 C C . GLY A 1 107 ? -9.894 3.390 -13.053 1.00 94.50 107 GLY A C 1
ATOM 875 O O . GLY A 1 107 ? -11.028 3.549 -13.491 1.00 94.50 107 GLY A O 1
ATOM 876 N N . SER A 1 108 ? -9.571 3.753 -11.809 1.00 95.25 108 SER A N 1
ATOM 877 C CA . SER A 1 108 ? -10.500 4.379 -10.846 1.00 95.25 108 SER A CA 1
ATOM 878 C C . SER A 1 108 ? -9.853 5.545 -10.089 1.00 95.25 108 SER A C 1
ATOM 880 O O . SER A 1 108 ? -10.186 5.811 -8.931 1.00 95.25 108 SER A O 1
ATOM 882 N N . ALA A 1 109 ? -8.872 6.218 -10.703 1.00 94.56 109 ALA A N 1
ATOM 883 C CA . ALA A 1 109 ? -7.993 7.157 -10.008 1.00 94.56 109 ALA A CA 1
ATOM 884 C C . ALA A 1 109 ? -8.754 8.352 -9.412 1.00 94.56 109 ALA A C 1
ATOM 886 O O . ALA A 1 109 ? -8.449 8.792 -8.299 1.00 94.56 109 ALA A O 1
ATOM 887 N N . SER A 1 110 ? -9.757 8.878 -10.120 1.00 95.81 110 SER A N 1
ATOM 888 C CA . SER A 1 110 ? -10.566 10.013 -9.655 1.00 95.81 110 SER A CA 1
ATOM 889 C C . SER A 1 110 ? -11.381 9.651 -8.407 1.00 95.81 110 SER A C 1
ATOM 891 O O . SER A 1 110 ? -11.329 10.342 -7.381 1.00 95.81 110 SER A O 1
ATOM 893 N N . GLU A 1 111 ? -12.076 8.515 -8.460 1.00 97.62 111 GLU A N 1
ATOM 894 C CA . GLU A 1 111 ? -12.902 7.976 -7.384 1.00 97.62 111 GLU A CA 1
ATOM 895 C C . GLU A 1 111 ? -12.044 7.621 -6.166 1.00 97.62 111 GLU A C 1
ATOM 897 O O . GLU A 1 111 ? -12.401 7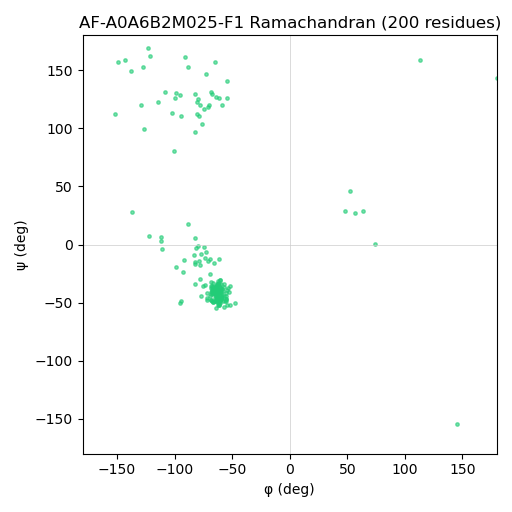.942 -5.033 1.00 97.62 111 GLU A O 1
ATOM 902 N N . LEU A 1 112 ? -10.876 7.017 -6.395 1.00 97.12 112 LEU A N 1
ATOM 903 C CA . LEU A 1 112 ? -9.913 6.650 -5.359 1.00 97.12 112 LEU A CA 1
ATOM 904 C C . LEU A 1 112 ? -9.327 7.865 -4.644 1.00 97.12 112 LEU A C 1
ATOM 906 O O . LEU A 1 112 ? -9.282 7.883 -3.412 1.00 97.12 112 LEU A O 1
ATOM 910 N N . ASN A 1 113 ? -8.919 8.895 -5.390 1.00 97.38 113 ASN A N 1
ATOM 911 C CA . ASN A 1 113 ? -8.420 10.137 -4.801 1.00 97.38 113 ASN A CA 1
ATOM 912 C C . ASN A 1 113 ? -9.511 10.859 -3.998 1.00 97.38 113 ASN A C 1
ATOM 914 O O . ASN A 1 113 ? -9.233 11.352 -2.901 1.00 97.38 113 ASN A O 1
ATOM 918 N N . SER A 1 114 ? -10.746 10.873 -4.503 1.00 98.12 114 SER A N 1
ATOM 919 C CA . SER A 1 114 ? -11.892 11.458 -3.800 1.00 98.12 114 SER A CA 1
ATOM 920 C C . SER A 1 114 ? -12.201 10.704 -2.504 1.00 98.12 114 SER A C 1
ATOM 922 O O . SER A 1 114 ? -12.290 11.320 -1.442 1.00 98.12 114 SER A O 1
ATOM 924 N N . LEU A 1 115 ? -12.255 9.369 -2.554 1.00 98.31 115 LEU A N 1
ATOM 925 C CA . LEU A 1 115 ? -12.481 8.526 -1.381 1.00 98.31 115 LEU A CA 1
ATOM 926 C C . LEU A 1 115 ? -11.349 8.656 -0.353 1.00 98.31 115 LEU A C 1
ATOM 928 O O . LEU A 1 115 ? -11.606 8.738 0.845 1.00 98.31 115 LEU A O 1
ATOM 932 N N . TYR A 1 116 ? -10.089 8.700 -0.794 1.00 97.69 116 TYR A N 1
ATOM 933 C CA . TYR A 1 116 ? -8.953 8.916 0.102 1.00 97.69 116 TYR A CA 1
ATOM 934 C C . TYR A 1 116 ? -9.084 10.245 0.857 1.00 97.69 116 TYR A C 1
ATOM 936 O O . TYR A 1 116 ? -8.843 10.290 2.066 1.00 97.69 116 TYR A O 1
ATOM 944 N N . LYS A 1 117 ? -9.488 11.316 0.160 1.00 97.75 117 LYS A N 1
ATOM 945 C CA . LYS A 1 117 ? -9.725 12.632 0.760 1.00 97.75 117 LYS A CA 1
ATOM 946 C C . LYS A 1 117 ? -10.875 12.591 1.773 1.00 97.75 117 LYS A C 1
ATOM 948 O O . LYS A 1 117 ? -10.661 13.014 2.906 1.00 97.75 117 LYS A O 1
ATOM 953 N N . GLU A 1 118 ? -12.018 12.001 1.412 1.00 98.19 118 GLU A N 1
ATOM 954 C CA . GLU A 1 118 ? -13.175 11.812 2.308 1.00 98.19 118 GLU A CA 1
ATOM 955 C C . GLU A 1 118 ? -12.770 11.069 3.590 1.00 98.19 118 GLU A C 1
ATOM 957 O O . GLU A 1 118 ? -13.081 11.499 4.702 1.00 98.19 118 GLU A O 1
ATOM 962 N N . ILE A 1 119 ? -12.021 9.969 3.457 1.00 97.81 119 ILE A N 1
ATOM 963 C CA . ILE 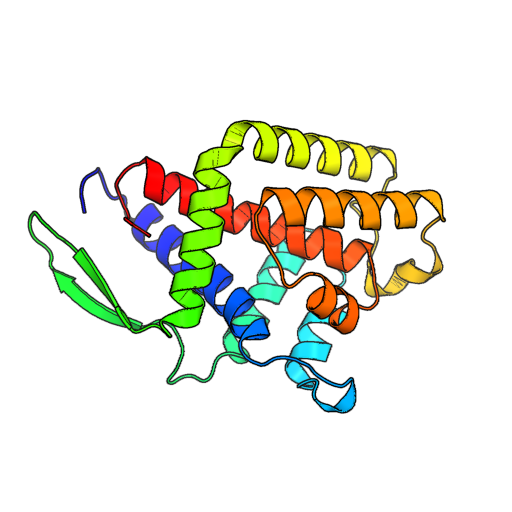A 1 119 ? -11.557 9.191 4.608 1.00 97.81 119 ILE A CA 1
ATOM 964 C C . ILE A 1 119 ? -10.629 10.035 5.485 1.00 97.81 119 ILE A C 1
ATOM 966 O O . ILE A 1 119 ? -10.759 10.023 6.710 1.00 97.81 119 ILE A O 1
ATOM 970 N N . TYR A 1 120 ? -9.684 10.760 4.883 1.00 94.00 120 TYR A N 1
ATOM 971 C CA . TYR A 1 120 ? -8.728 11.582 5.622 1.00 94.00 120 TYR A CA 1
ATOM 972 C C . TYR A 1 120 ? -9.422 12.707 6.406 1.00 94.00 120 TYR A C 1
ATOM 974 O O . TYR A 1 120 ? -9.124 12.911 7.586 1.00 94.00 120 TYR A O 1
ATOM 982 N N . GLU A 1 121 ? -10.379 13.392 5.782 1.00 95.94 121 GLU A N 1
ATOM 983 C CA . GLU A 1 121 ? -11.217 14.417 6.414 1.00 95.94 121 GLU A CA 1
ATOM 984 C C . GLU A 1 121 ? -12.062 13.813 7.543 1.00 95.94 121 GLU A C 1
ATOM 986 O O . GLU A 1 121 ? -12.000 14.283 8.682 1.00 95.94 121 GLU A O 1
ATOM 991 N N . GLY A 1 122 ? -12.734 12.686 7.291 1.00 96.25 122 GLY A N 1
ATOM 992 C CA . GLY A 1 122 ? -13.535 11.993 8.299 1.00 96.25 122 GLY A CA 1
ATOM 993 C C . GLY A 1 122 ? -12.718 11.489 9.497 1.00 96.25 122 GLY A C 1
ATOM 994 O O . GLY A 1 122 ? -13.205 11.520 10.632 1.00 96.25 122 GLY A O 1
ATOM 995 N N . MET A 1 123 ? -11.458 11.082 9.284 1.00 92.88 123 MET A N 1
ATOM 996 C CA . MET A 1 123 ? -10.515 10.764 10.364 1.00 92.88 123 MET A CA 1
ATOM 997 C C . MET A 1 123 ? -10.101 12.008 11.157 1.00 92.88 123 MET A C 1
ATOM 999 O O . MET A 1 123 ? -9.902 11.919 12.373 1.00 92.88 123 MET A O 1
ATOM 1003 N N . HIS A 1 124 ? -9.930 13.151 10.490 1.00 91.38 124 HIS A N 1
ATOM 1004 C CA . HIS A 1 124 ? -9.566 14.410 11.131 1.00 91.38 124 HIS A CA 1
ATOM 1005 C C . HIS A 1 124 ? -10.694 14.923 12.037 1.00 91.38 124 HIS A C 1
ATOM 1007 O O . HIS A 1 124 ? -10.452 15.180 13.217 1.00 91.38 124 HIS A O 1
ATOM 1013 N N . GLU A 1 125 ? -11.927 14.981 11.528 1.00 93.12 125 GLU A N 1
ATOM 1014 C CA . GLU A 1 125 ? -13.128 15.391 12.275 1.00 93.12 125 GLU A CA 1
ATOM 1015 C C . GLU A 1 125 ? -13.334 14.556 13.543 1.00 93.12 125 GLU A C 1
ATOM 1017 O O . GLU A 1 125 ? -13.594 15.082 14.626 1.00 93.12 125 GLU A O 1
ATOM 1022 N N . ARG A 1 126 ? -13.120 13.241 13.432 1.00 92.19 126 ARG A N 1
ATOM 1023 C CA . ARG A 1 126 ? -13.247 12.281 14.540 1.00 92.19 126 ARG A CA 1
ATOM 1024 C C . ARG A 1 126 ? -12.013 12.215 15.437 1.00 92.19 126 ARG A C 1
ATOM 1026 O O . ARG A 1 126 ? -11.948 11.355 16.316 1.00 92.19 126 ARG A O 1
ATOM 1033 N N . LYS A 1 127 ? -11.020 13.085 15.216 1.00 89.44 127 LYS A N 1
ATOM 1034 C CA . LYS A 1 127 ? -9.752 13.161 15.966 1.00 89.44 127 LYS A CA 1
ATOM 1035 C C . LYS A 1 127 ? -8.958 11.845 15.969 1.00 89.44 127 LYS A C 1
ATOM 1037 O O . LYS A 1 127 ? -8.161 11.602 16.868 1.00 89.44 127 LYS A O 1
ATOM 1042 N N . MET A 1 128 ? -9.122 11.014 14.937 1.00 87.19 128 MET A N 1
ATOM 1043 C CA . MET A 1 128 ? -8.525 9.673 14.825 1.00 87.19 128 MET A CA 1
ATOM 1044 C C . MET A 1 128 ? -7.073 9.688 14.329 1.00 87.19 128 MET A C 1
ATOM 1046 O O . MET A 1 128 ? -6.349 8.696 14.450 1.00 87.19 128 MET A O 1
ATOM 1050 N N . MET A 1 129 ? -6.619 10.817 13.778 1.00 81.31 129 MET A N 1
ATOM 1051 C CA . MET A 1 129 ? -5.279 10.955 13.200 1.00 81.31 129 MET A CA 1
ATOM 1052 C C . MET A 1 129 ? -4.172 10.705 14.226 1.00 81.31 129 MET A C 1
ATOM 1054 O O . MET A 1 129 ? -3.265 9.907 13.979 1.00 81.31 129 MET A O 1
ATOM 1058 N N . LYS A 1 130 ? -4.287 11.336 15.400 1.00 76.12 130 LYS A N 1
ATOM 1059 C CA . LYS A 1 130 ? -3.284 11.268 16.472 1.00 76.12 130 LYS A CA 1
ATOM 1060 C C . LYS A 1 130 ? -3.416 10.028 17.354 1.00 76.12 130 LYS A C 1
ATOM 1062 O O . LYS A 1 130 ? -2.512 9.783 18.147 1.00 76.12 130 LYS A O 1
ATOM 1067 N N . LEU A 1 131 ? -4.498 9.257 17.199 1.00 75.69 131 LEU A N 1
ATOM 1068 C CA . LEU A 1 131 ? -4.748 8.121 18.072 1.00 75.69 131 LEU A CA 1
ATOM 1069 C C . LEU A 1 131 ? -3.729 7.007 17.841 1.00 75.69 131 LEU A C 1
ATOM 1071 O O . LEU A 1 131 ? -3.479 6.592 16.698 1.00 75.69 131 LEU A O 1
ATOM 1075 N N . GLU A 1 132 ? -3.159 6.520 18.937 1.00 70.81 132 GLU A N 1
ATOM 1076 C CA . GLU A 1 132 ? -2.243 5.388 18.930 1.00 70.81 132 GLU A CA 1
ATOM 1077 C C . GLU A 1 132 ? -3.034 4.095 18.825 1.00 70.81 132 GLU A C 1
ATOM 1079 O O . GLU A 1 132 ? -3.667 3.667 19.790 1.00 70.81 132 GLU A O 1
ATOM 1084 N N . ALA A 1 133 ? -2.946 3.410 17.685 1.00 63.56 133 ALA A N 1
ATOM 1085 C CA . ALA A 1 133 ? -3.727 2.194 17.482 1.00 63.56 133 ALA A CA 1
ATOM 1086 C C . ALA A 1 133 ? -3.454 1.140 18.581 1.00 63.56 133 ALA A C 1
ATOM 1088 O O . ALA A 1 133 ? -4.378 0.495 19.064 1.00 63.56 133 ALA A O 1
ATOM 1089 N N . LYS A 1 134 ? -2.209 1.016 19.058 1.00 58.97 134 LYS A N 1
ATOM 1090 C CA . LYS A 1 134 ? -1.837 0.031 20.087 1.00 58.97 134 LYS A CA 1
ATOM 1091 C C . LYS A 1 134 ? -2.324 0.374 21.505 1.00 58.97 134 LYS A C 1
ATOM 1093 O O . LYS A 1 134 ? -2.631 -0.536 22.265 1.00 58.97 134 LYS A O 1
ATOM 1098 N N . ARG A 1 135 ? -2.372 1.658 21.885 1.00 57.56 135 ARG A N 1
ATOM 1099 C CA . ARG A 1 135 ? -2.722 2.093 23.256 1.00 57.56 135 ARG A CA 1
ATOM 1100 C C . ARG A 1 135 ? -4.177 2.529 23.415 1.00 57.56 135 ARG A C 1
ATOM 1102 O O . ARG A 1 135 ? -4.674 2.569 24.537 1.00 57.56 135 ARG A O 1
ATOM 1109 N N . GLU A 1 136 ? -4.856 2.859 22.321 1.00 58.03 136 GLU A N 1
ATOM 1110 C CA . GLU A 1 136 ? -6.160 3.529 22.360 1.00 58.03 136 GLU A CA 1
ATOM 1111 C C . GLU A 1 136 ? -7.267 2.748 21.647 1.00 58.03 136 GLU A C 1
ATOM 1113 O O . GLU A 1 136 ? -8.386 3.240 21.554 1.00 58.03 136 GLU A O 1
ATOM 1118 N N . SER A 1 137 ? -7.007 1.508 21.210 1.00 55.69 137 SER A N 1
ATOM 1119 C CA . SER A 1 137 ? -8.043 0.615 20.662 1.00 55.69 137 SER A CA 1
ATOM 1120 C C . SER A 1 137 ? -9.228 0.433 21.614 1.00 55.69 137 SER A C 1
ATOM 1122 O O . SER A 1 137 ? -10.373 0.459 21.177 1.00 55.69 137 SER A O 1
ATOM 1124 N N . LEU A 1 138 ? -8.952 0.338 22.920 1.00 58.78 138 LEU A N 1
ATOM 1125 C CA . LEU A 1 138 ? -9.948 0.245 23.994 1.00 58.78 138 LEU A CA 1
ATOM 1126 C C . LEU A 1 138 ? -10.688 1.568 24.269 1.00 58.78 138 LEU A C 1
ATOM 1128 O O . LEU A 1 138 ? -11.611 1.591 25.076 1.00 58.78 138 LEU A O 1
ATOM 1132 N N . LYS A 1 139 ? -10.278 2.671 23.632 1.00 67.69 139 LYS A N 1
ATOM 1133 C CA . LYS A 1 139 ? -10.858 4.013 23.798 1.00 67.69 139 LYS A CA 1
ATOM 1134 C C . LYS A 1 139 ? -11.609 4.503 22.560 1.00 67.69 139 LYS A C 1
ATOM 1136 O O . LYS A 1 139 ? -12.171 5.595 22.605 1.00 67.69 139 LYS A O 1
ATOM 1141 N N . LEU A 1 140 ? -11.596 3.745 21.460 1.00 81.06 140 LEU A N 1
ATOM 1142 C CA . LEU A 1 140 ? -12.335 4.135 20.265 1.00 81.06 140 LEU A CA 1
ATOM 1143 C C . LEU A 1 140 ? -13.834 4.061 20.544 1.00 81.06 140 LEU A C 1
ATOM 1145 O O . LEU A 1 140 ? -14.339 3.047 21.027 1.00 81.06 140 LEU A O 1
ATOM 1149 N N . SER A 1 141 ? -14.549 5.134 20.216 1.00 89.06 141 SER A N 1
ATOM 1150 C CA . SER A 1 141 ? -16.006 5.108 20.248 1.00 89.06 141 SER A CA 1
ATOM 1151 C C . SER A 1 141 ? -16.532 4.123 19.201 1.00 89.06 141 SER A C 1
ATOM 1153 O O . SER A 1 141 ? -15.875 3.841 18.193 1.00 89.06 141 SER A O 1
ATOM 1155 N N . LYS A 1 142 ? -17.757 3.626 19.404 1.00 90.56 142 LYS A N 1
ATOM 1156 C CA . LYS A 1 142 ? -18.436 2.786 18.408 1.00 90.56 142 LYS A CA 1
ATOM 1157 C C . LYS A 1 142 ? -18.477 3.462 17.033 1.00 90.56 142 LYS A C 1
ATOM 1159 O O . LYS A 1 142 ? -18.193 2.820 16.032 1.00 90.56 142 LYS A O 1
ATOM 1164 N N . GLU A 1 143 ? -18.736 4.769 16.997 1.00 92.88 143 GLU A N 1
ATOM 1165 C CA . GLU A 1 143 ? -18.739 5.548 15.755 1.00 92.88 143 GLU A CA 1
ATOM 1166 C C . GLU A 1 143 ? -17.374 5.523 15.044 1.00 92.88 143 GLU A C 1
ATOM 1168 O O . GLU A 1 143 ? -17.311 5.331 13.832 1.00 92.88 143 GLU A O 1
ATOM 1173 N N . GLN A 1 144 ? -16.269 5.672 15.783 1.00 92.88 144 GLN A N 1
ATOM 1174 C CA . GLN A 1 144 ? -14.917 5.626 15.215 1.00 92.88 144 GLN A CA 1
ATOM 1175 C C . GLN A 1 144 ? -14.563 4.231 14.687 1.00 92.88 144 GLN A C 1
ATOM 1177 O O . GLN A 1 144 ? -13.930 4.114 13.636 1.00 92.88 144 GLN A O 1
ATOM 1182 N N . LEU A 1 145 ? -14.973 3.175 15.396 1.00 92.19 145 LEU A N 1
ATOM 1183 C CA . LEU A 1 145 ? -14.798 1.793 14.943 1.00 92.19 145 LEU A CA 1
ATOM 1184 C C . LEU A 1 145 ? -15.587 1.532 13.657 1.00 92.19 145 LEU A C 1
ATOM 1186 O O . LEU A 1 145 ? -15.014 1.052 12.679 1.00 92.19 145 LEU A O 1
ATOM 1190 N N . ASP A 1 146 ? -16.866 1.910 13.634 1.00 95.56 146 ASP A N 1
ATOM 1191 C CA . ASP A 1 146 ? -17.740 1.744 12.472 1.00 95.56 146 ASP A CA 1
ATOM 1192 C C . ASP A 1 146 ? -17.211 2.530 11.265 1.00 95.56 146 ASP A C 1
ATOM 1194 O O . ASP A 1 146 ? -17.185 2.012 10.146 1.00 95.56 146 ASP A O 1
ATOM 1198 N N . PHE A 1 147 ? -16.736 3.761 11.486 1.00 96.75 147 PHE A N 1
ATOM 1199 C CA . PHE A 1 147 ? -16.093 4.569 10.453 1.00 96.75 147 PHE A CA 1
ATOM 1200 C C . PHE A 1 147 ? -14.841 3.882 9.901 1.00 96.75 147 PHE A C 1
ATOM 1202 O O . PHE A 1 147 ? -14.689 3.788 8.682 1.00 96.75 147 PHE A O 1
ATOM 1209 N N . ALA A 1 148 ? -13.964 3.368 10.772 1.00 95.12 148 ALA A N 1
ATOM 1210 C CA . ALA A 1 148 ? -12.740 2.699 10.346 1.00 95.12 148 ALA A CA 1
ATOM 1211 C C . ALA A 1 148 ? -13.037 1.454 9.499 1.00 95.12 148 ALA A C 1
ATOM 1213 O O . ALA A 1 148 ? -12.497 1.323 8.403 1.00 95.12 148 ALA A O 1
ATOM 1214 N N . VAL A 1 149 ? -13.949 0.590 9.959 1.00 96.31 149 VAL A N 1
ATOM 1215 C CA . VAL A 1 149 ? -14.346 -0.631 9.240 1.00 96.31 149 VAL A CA 1
ATOM 1216 C C . VAL A 1 149 ? -14.955 -0.300 7.878 1.00 96.31 149 VAL A C 1
ATOM 1218 O O . VAL A 1 149 ? -14.519 -0.853 6.867 1.00 96.31 149 VAL A O 1
ATOM 1221 N N . LYS A 1 150 ? -15.921 0.628 7.825 1.00 98.06 150 LYS A N 1
ATOM 1222 C CA . LYS A 1 150 ? -16.576 1.031 6.569 1.00 98.06 150 LYS A CA 1
ATOM 1223 C C . LYS A 1 150 ? -15.588 1.659 5.588 1.00 98.06 150 LYS A C 1
ATOM 1225 O O . LYS A 1 150 ? -15.635 1.358 4.400 1.00 98.06 150 LYS A O 1
ATOM 1230 N N . SER A 1 151 ? -14.687 2.507 6.080 1.00 98.31 151 SER A N 1
ATOM 1231 C CA . SER A 1 151 ? -13.669 3.163 5.251 1.00 98.31 151 SER A CA 1
ATOM 1232 C C . SER A 1 151 ? -12.669 2.157 4.689 1.00 98.31 151 SER A C 1
ATOM 1234 O O . SER A 1 151 ? -12.344 2.214 3.507 1.00 98.31 151 SER A O 1
ATOM 1236 N N . THR A 1 152 ? -12.216 1.203 5.510 1.00 97.75 152 THR A N 1
ATOM 1237 C CA . THR A 1 152 ? -11.345 0.110 5.065 1.00 97.75 152 THR A CA 1
ATOM 1238 C C . THR A 1 152 ? -12.020 -0.730 3.989 1.00 97.75 152 THR A C 1
ATOM 1240 O O . THR A 1 152 ? -11.403 -0.990 2.960 1.00 97.75 152 THR A O 1
ATOM 1243 N N . ASP A 1 153 ? -13.273 -1.134 4.199 1.00 97.75 153 ASP A N 1
ATOM 1244 C CA . ASP A 1 153 ? -14.019 -1.951 3.241 1.00 97.75 153 ASP A CA 1
ATOM 1245 C C . ASP A 1 153 ? -14.191 -1.220 1.900 1.00 97.75 153 ASP A C 1
ATOM 1247 O O . ASP A 1 153 ? -13.756 -1.740 0.872 1.00 97.75 153 ASP A O 1
ATOM 125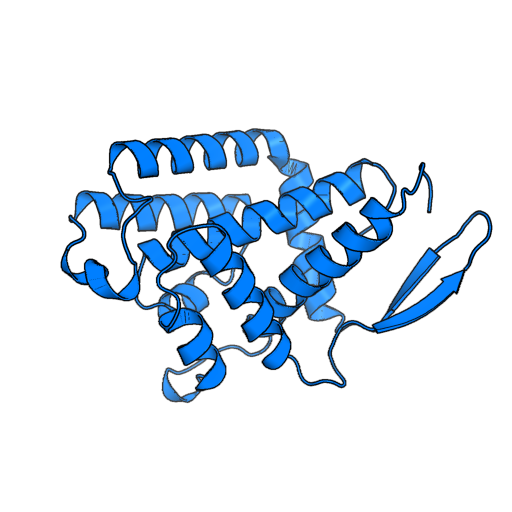1 N N . LYS A 1 154 ? -14.691 0.025 1.913 1.00 97.88 154 LYS A N 1
ATOM 1252 C CA . LYS A 1 154 ? -14.819 0.860 0.705 1.00 97.88 154 LYS A CA 1
ATOM 1253 C C . LYS A 1 154 ? -13.490 1.007 -0.041 1.00 97.88 154 LYS A C 1
ATOM 1255 O O . LYS A 1 154 ? -13.428 0.728 -1.236 1.00 97.88 154 LYS A O 1
ATOM 1260 N N . LEU A 1 155 ? -12.432 1.417 0.665 1.00 97.62 155 LEU A N 1
ATOM 1261 C CA . LEU A 1 155 ? -11.123 1.670 0.061 1.00 97.62 155 LEU A CA 1
ATOM 1262 C C . LEU A 1 155 ? -10.523 0.389 -0.524 1.00 97.62 155 LEU A C 1
ATOM 1264 O O . LEU A 1 155 ? -10.006 0.403 -1.635 1.00 97.62 155 LEU A O 1
ATOM 1268 N N . SER A 1 156 ? -10.631 -0.730 0.192 1.00 96.88 156 SER A N 1
ATOM 1269 C CA . SER A 1 156 ? -10.080 -2.006 -0.264 1.00 96.88 156 SER A CA 1
ATOM 1270 C C . SER A 1 156 ? -10.756 -2.531 -1.523 1.00 96.88 156 SER A C 1
ATOM 1272 O O . SER A 1 156 ? -10.064 -2.974 -2.437 1.00 96.88 156 SER A O 1
ATOM 1274 N N . ARG A 1 157 ? -12.089 -2.424 -1.603 1.00 96.25 157 ARG A N 1
ATOM 1275 C CA . ARG A 1 157 ? -12.861 -2.839 -2.778 1.00 96.25 157 ARG A CA 1
ATOM 1276 C C . ARG A 1 157 ? -12.486 -2.009 -3.991 1.00 96.25 157 ARG A C 1
ATOM 1278 O O . ARG A 1 157 ? -12.203 -2.576 -5.038 1.00 96.25 157 ARG A O 1
ATOM 1285 N N . LEU A 1 158 ? -12.432 -0.688 -3.829 1.00 95.81 158 LEU A N 1
ATOM 1286 C CA . LEU A 1 158 ? -12.111 0.214 -4.929 1.00 95.81 158 LEU A CA 1
ATOM 1287 C C . LEU A 1 158 ? -10.658 0.048 -5.408 1.00 95.81 158 LEU A C 1
ATOM 1289 O O . LEU A 1 158 ? -10.387 0.144 -6.596 1.00 95.81 158 LEU A O 1
ATOM 1293 N N . MET A 1 159 ? -9.728 -0.283 -4.505 1.00 95.12 159 MET A N 1
ATOM 1294 C CA . MET A 1 159 ? -8.343 -0.623 -4.862 1.00 95.12 159 MET A CA 1
ATOM 1295 C C . MET A 1 159 ? -8.172 -2.040 -5.445 1.00 95.12 159 MET A C 1
ATOM 1297 O O . MET A 1 159 ? -7.063 -2.396 -5.842 1.00 95.12 159 MET A O 1
ATOM 1301 N N . GLY A 1 160 ? -9.206 -2.889 -5.440 1.00 94.44 160 GLY A N 1
ATOM 1302 C CA . GLY A 1 160 ? -9.072 -4.309 -5.793 1.00 94.44 160 GLY A CA 1
ATOM 1303 C C . GLY A 1 160 ? -8.170 -5.103 -4.833 1.00 94.44 160 GLY A C 1
ATOM 1304 O O . GLY A 1 160 ? -7.511 -6.063 -5.237 1.00 94.44 160 GLY A O 1
ATOM 1305 N N . PHE A 1 161 ? -8.089 -4.689 -3.564 1.00 95.19 161 PHE A N 1
ATOM 1306 C CA . PHE A 1 161 ? -7.247 -5.317 -2.547 1.00 95.19 161 PHE A CA 1
ATOM 1307 C C . PHE A 1 161 ? -8.026 -6.361 -1.730 1.00 95.19 161 PHE A C 1
ATOM 1309 O O . PHE A 1 161 ? -8.879 -6.032 -0.907 1.00 95.19 161 PHE A O 1
ATOM 1316 N N . GLU A 1 162 ? -7.689 -7.638 -1.915 1.00 92.06 162 GLU A N 1
ATOM 1317 C CA . GLU A 1 162 ? -8.473 -8.776 -1.403 1.00 92.06 162 GLU A CA 1
ATOM 1318 C C . GLU A 1 162 ? -8.028 -9.277 -0.008 1.00 92.06 162 GLU A C 1
ATOM 1320 O O . GLU A 1 162 ? -8.764 -10.001 0.663 1.00 92.06 162 GLU A O 1
ATOM 1325 N N . ASN A 1 163 ? -6.856 -8.862 0.490 1.00 92.75 163 ASN A N 1
ATOM 1326 C CA . ASN A 1 163 ? -6.241 -9.432 1.703 1.00 92.75 163 ASN A CA 1
ATOM 1327 C C . ASN A 1 163 ? -6.665 -8.757 3.026 1.00 92.75 163 ASN A C 1
ATOM 1329 O O . ASN A 1 163 ? -6.027 -8.943 4.064 1.00 92.75 163 ASN A O 1
ATOM 1333 N N . ILE A 1 164 ? -7.766 -7.995 3.047 1.00 93.56 164 ILE A N 1
ATOM 1334 C CA . ILE A 1 164 ? -8.214 -7.258 4.249 1.00 93.56 164 ILE A CA 1
ATOM 1335 C C . ILE A 1 164 ? -8.489 -8.166 5.444 1.00 93.56 164 ILE A C 1
ATOM 1337 O O . ILE A 1 164 ? -8.165 -7.807 6.577 1.00 93.56 164 ILE A O 1
ATOM 1341 N N . LYS A 1 165 ? -9.051 -9.359 5.216 1.00 91.38 165 LYS A N 1
ATOM 1342 C CA . LYS A 1 165 ? -9.306 -10.319 6.301 1.00 91.38 165 LYS A CA 1
ATOM 1343 C C . LYS A 1 165 ? -8.012 -10.707 7.021 1.00 91.38 165 LYS A C 1
ATOM 1345 O O . LYS A 1 165 ? -8.016 -10.798 8.246 1.00 91.38 165 LYS A O 1
ATOM 1350 N N . GLN A 1 166 ? -6.915 -10.888 6.284 1.00 90.38 166 GLN A N 1
ATOM 1351 C CA . GLN A 1 166 ? -5.613 -11.220 6.865 1.00 90.38 166 GLN A CA 1
ATOM 1352 C C . GLN A 1 166 ? -5.043 -10.037 7.655 1.00 90.38 166 GLN A C 1
ATOM 1354 O O . GLN A 1 166 ? -4.638 -10.220 8.800 1.00 90.38 166 GLN A O 1
ATOM 1359 N N . ILE A 1 167 ? -5.116 -8.810 7.120 1.00 91.44 167 ILE A N 1
ATOM 1360 C CA . ILE A 1 167 ? -4.687 -7.611 7.863 1.00 91.44 167 ILE A CA 1
ATOM 1361 C C . ILE A 1 167 ? -5.481 -7.466 9.162 1.00 91.44 167 ILE A C 1
ATOM 1363 O O . ILE A 1 167 ? -4.885 -7.253 10.210 1.00 91.44 167 ILE A O 1
ATOM 1367 N N . ASN A 1 168 ? -6.803 -7.643 9.130 1.00 91.06 168 ASN A N 1
ATOM 1368 C CA . ASN A 1 168 ? -7.635 -7.564 10.332 1.00 91.06 168 ASN A CA 1
ATOM 1369 C C . ASN A 1 168 ? -7.247 -8.601 11.395 1.00 91.06 168 ASN A C 1
ATOM 1371 O O . ASN A 1 168 ? -7.261 -8.282 12.584 1.00 91.06 168 ASN A O 1
ATOM 1375 N N . ARG A 1 169 ? -6.874 -9.823 10.988 1.00 88.38 169 ARG A N 1
ATOM 1376 C CA . ARG A 1 169 ? -6.369 -10.857 11.909 1.00 88.38 169 ARG A CA 1
ATOM 1377 C C . ARG A 1 169 ? -5.025 -10.467 12.527 1.00 88.38 169 ARG A C 1
ATOM 1379 O O . ARG A 1 169 ? -4.832 -10.677 13.721 1.00 88.38 169 ARG A O 1
ATOM 1386 N N . LEU A 1 170 ? -4.134 -9.884 11.725 1.00 88.12 170 LEU A N 1
ATOM 1387 C CA . LEU A 1 170 ? -2.791 -9.469 12.133 1.00 88.12 170 LEU A CA 1
ATOM 1388 C C . LEU A 1 170 ? -2.797 -8.237 13.046 1.00 88.12 170 LEU A C 1
ATOM 1390 O O . LEU A 1 170 ? -2.063 -8.181 14.029 1.00 88.12 170 LEU A O 1
ATOM 1394 N N . THR A 1 171 ? -3.626 -7.242 12.734 1.00 88.12 171 THR A N 1
ATOM 1395 C CA . THR A 1 171 ? -3.695 -5.990 13.497 1.00 88.12 171 THR A CA 1
ATOM 1396 C C . THR A 1 171 ? -4.572 -6.110 14.734 1.00 88.12 171 THR A C 1
ATOM 1398 O O . THR A 1 171 ? -4.321 -5.419 15.721 1.00 88.12 171 THR A O 1
ATOM 1401 N N . LYS A 1 172 ? -5.641 -6.920 14.659 1.00 87.31 172 LYS A N 1
ATOM 1402 C CA . LYS A 1 172 ? -6.746 -6.961 15.633 1.00 87.31 172 LYS A CA 1
ATOM 1403 C C . LYS A 1 172 ? -7.287 -5.566 15.980 1.00 87.31 172 LYS A C 1
ATOM 1405 O O . LYS A 1 172 ? -7.756 -5.326 17.090 1.00 87.31 172 LYS A O 1
ATOM 1410 N N . ASN A 1 173 ? -7.189 -4.623 15.041 1.00 88.06 173 ASN A N 1
ATOM 1411 C CA . ASN A 1 173 ? -7.515 -3.222 15.269 1.00 88.06 173 ASN A CA 1
ATOM 1412 C C . ASN A 1 173 ? -7.976 -2.544 13.965 1.00 88.06 173 ASN A C 1
ATOM 1414 O O . ASN A 1 173 ? -7.149 -2.317 13.077 1.00 88.06 173 ASN A O 1
ATOM 1418 N N . PRO A 1 174 ? -9.259 -2.142 13.862 1.00 91.25 174 PRO A N 1
ATOM 1419 C CA . PRO A 1 174 ? -9.790 -1.490 12.664 1.00 91.25 174 PRO A CA 1
ATOM 1420 C C . PRO A 1 174 ? -9.072 -0.192 12.270 1.00 91.25 174 PRO A C 1
ATOM 1422 O O . PRO A 1 174 ? -8.847 0.052 11.087 1.00 91.25 174 PRO A O 1
ATOM 1425 N N . LEU A 1 175 ? -8.662 0.631 13.240 1.00 90.75 175 LEU A N 1
ATOM 1426 C CA . LEU A 1 175 ? -7.923 1.866 12.969 1.00 90.75 175 LEU A CA 1
ATOM 1427 C C . LEU A 1 175 ? -6.520 1.576 12.422 1.00 90.75 175 LEU A C 1
ATOM 1429 O O . LEU A 1 175 ? -6.075 2.255 11.498 1.00 90.75 175 LEU A O 1
ATOM 1433 N N . ALA A 1 176 ? -5.824 0.574 12.966 1.00 90.38 176 ALA A N 1
ATOM 1434 C CA . ALA A 1 176 ? -4.535 0.139 12.427 1.00 90.38 176 ALA A CA 1
ATOM 1435 C C . ALA A 1 176 ? -4.691 -0.367 10.989 1.00 90.38 176 ALA A C 1
ATOM 1437 O O . ALA A 1 176 ? -3.939 0.065 10.118 1.00 90.38 176 ALA A O 1
ATOM 1438 N N . THR A 1 177 ? -5.696 -1.212 10.725 1.00 93.31 177 THR A N 1
ATOM 1439 C CA . THR A 1 177 ? -5.994 -1.700 9.371 1.00 93.31 177 THR A CA 1
ATOM 1440 C C . THR A 1 177 ? -6.237 -0.542 8.406 1.00 93.31 177 THR A C 1
ATOM 1442 O O . THR A 1 177 ? -5.620 -0.498 7.342 1.00 93.31 177 THR A O 1
ATOM 1445 N N . LEU A 1 178 ? -7.081 0.428 8.775 1.00 94.38 178 LEU A N 1
ATOM 1446 C CA . LEU A 1 178 ? -7.337 1.596 7.935 1.00 94.38 178 LEU A CA 1
ATOM 1447 C C . LEU A 1 178 ? -6.052 2.387 7.659 1.00 94.38 178 LEU A C 1
ATOM 1449 O O . LEU A 1 178 ? -5.773 2.726 6.511 1.00 94.38 178 LEU A O 1
ATOM 1453 N N . LYS A 1 179 ? -5.241 2.654 8.689 1.00 92.38 179 LYS A N 1
ATOM 1454 C CA . LYS A 1 179 ? -3.983 3.404 8.545 1.00 92.38 179 LYS A CA 1
ATOM 1455 C C . LYS A 1 179 ? -2.955 2.667 7.675 1.00 92.38 179 LYS A C 1
ATOM 1457 O O . LYS A 1 179 ? -2.263 3.324 6.895 1.00 92.38 179 LYS A O 1
ATOM 1462 N N . ILE A 1 180 ? -2.880 1.336 7.763 1.00 93.50 180 ILE A N 1
ATOM 1463 C CA . ILE A 1 180 ? -2.074 0.495 6.862 1.00 93.50 180 ILE A CA 1
ATOM 1464 C C . ILE A 1 180 ? -2.558 0.658 5.426 1.00 93.50 180 ILE A C 1
ATOM 1466 O O . ILE A 1 180 ? -1.756 0.963 4.546 1.00 93.50 180 ILE A O 1
ATOM 1470 N N . LEU A 1 181 ? -3.863 0.518 5.189 1.00 95.50 181 LEU A N 1
ATOM 1471 C CA . LEU A 1 181 ? -4.421 0.582 3.842 1.00 95.50 181 LEU A CA 1
ATOM 1472 C C . LEU A 1 181 ? -4.248 1.971 3.210 1.00 95.50 181 LEU A C 1
ATOM 1474 O O . LEU A 1 181 ? -3.848 2.067 2.057 1.00 95.50 181 LEU A O 1
ATOM 1478 N N . LEU A 1 182 ? -4.431 3.052 3.977 1.00 95.25 182 LEU A N 1
ATOM 1479 C CA . LEU A 1 182 ? -4.128 4.422 3.532 1.00 95.25 182 LEU A CA 1
ATOM 1480 C C . LEU A 1 182 ? -2.639 4.619 3.221 1.00 95.25 182 LEU A C 1
ATOM 1482 O O . LEU A 1 182 ? -2.272 5.397 2.342 1.00 95.25 182 LEU A O 1
ATOM 1486 N N . SER A 1 183 ? -1.758 3.940 3.955 1.00 94.81 183 SER A N 1
ATOM 1487 C CA . SER A 1 183 ? -0.327 3.942 3.664 1.00 94.81 183 SER A CA 1
ATOM 1488 C C . SER A 1 183 ? -0.010 3.214 2.367 1.00 94.81 183 SER A C 1
ATOM 1490 O O . SER A 1 183 ? 0.789 3.707 1.573 1.00 94.81 183 SER A O 1
ATOM 1492 N N . PHE A 1 184 ? -0.651 2.072 2.139 1.00 96.44 184 PHE A N 1
ATOM 1493 C CA . PHE A 1 184 ? -0.486 1.292 0.921 1.00 96.44 184 PHE A CA 1
ATOM 1494 C C . PHE A 1 184 ? -1.055 2.019 -0.300 1.00 96.44 184 PHE A C 1
ATOM 1496 O O . PHE A 1 184 ? -0.371 2.110 -1.315 1.00 96.44 184 PHE A O 1
ATOM 1503 N N . TYR A 1 185 ? -2.217 2.664 -0.164 1.00 97.12 185 TYR A N 1
ATOM 1504 C CA . TYR A 1 185 ? -2.782 3.578 -1.158 1.00 97.12 185 TYR A CA 1
ATOM 1505 C C . TYR A 1 185 ? -1.746 4.584 -1.669 1.00 97.12 185 TYR A C 1
ATOM 1507 O O . TYR A 1 185 ? -1.549 4.707 -2.873 1.00 97.12 185 TYR A O 1
ATOM 1515 N N . ARG A 1 186 ? -1.029 5.272 -0.766 1.00 96.56 186 ARG A N 1
ATOM 1516 C CA . ARG A 1 186 ? -0.020 6.273 -1.157 1.00 96.56 186 ARG A CA 1
ATOM 1517 C C . ARG A 1 186 ? 1.121 5.665 -1.975 1.00 96.56 186 ARG A C 1
ATOM 1519 O O . ARG A 1 186 ? 1.655 6.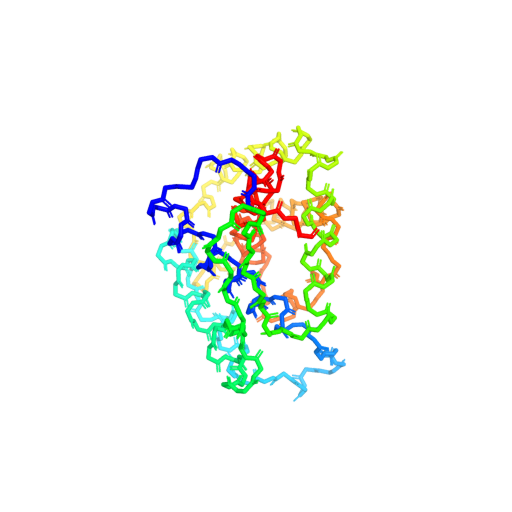337 -2.845 1.00 96.56 186 ARG A O 1
ATOM 1526 N N . LYS A 1 187 ? 1.502 4.414 -1.698 1.00 96.62 187 LYS A N 1
ATOM 1527 C CA . LYS A 1 187 ? 2.534 3.698 -2.464 1.00 96.62 187 LYS A CA 1
ATOM 1528 C C . LYS A 1 187 ? 2.029 3.308 -3.847 1.00 96.62 187 LYS A C 1
ATOM 1530 O O . LYS A 1 187 ? 2.727 3.547 -4.822 1.00 96.62 187 LYS A O 1
ATOM 1535 N N . ILE A 1 188 ? 0.816 2.766 -3.928 1.00 97.62 188 ILE A N 1
ATOM 1536 C CA . ILE A 1 188 ? 0.183 2.415 -5.203 1.00 97.62 188 ILE A CA 1
ATOM 1537 C C . ILE A 1 188 ? -0.024 3.652 -6.072 1.00 97.62 188 ILE A C 1
ATOM 1539 O O . ILE A 1 188 ? 0.276 3.590 -7.256 1.00 97.62 188 ILE A O 1
ATOM 1543 N N . LYS A 1 189 ? -0.436 4.781 -5.487 1.00 97.38 189 LYS A N 1
ATOM 1544 C CA . LYS A 1 189 ? -0.557 6.055 -6.201 1.00 97.38 189 LYS A CA 1
ATOM 1545 C C . LYS A 1 189 ? 0.754 6.456 -6.885 1.00 97.38 189 LYS A C 1
ATOM 1547 O O . LYS A 1 189 ? 0.742 6.743 -8.070 1.00 97.38 189 LYS A O 1
ATOM 1552 N N . ILE A 1 190 ? 1.877 6.402 -6.163 1.00 96.75 190 ILE A N 1
ATOM 1553 C CA . ILE A 1 190 ? 3.200 6.696 -6.738 1.00 96.75 190 ILE A CA 1
ATOM 1554 C C . ILE A 1 190 ? 3.510 5.734 -7.894 1.00 96.75 190 ILE A C 1
ATOM 1556 O O . ILE A 1 190 ? 3.954 6.165 -8.950 1.00 96.75 190 ILE A O 1
ATOM 1560 N N . LEU A 1 191 ? 3.268 4.429 -7.722 1.00 96.62 191 LEU A N 1
ATOM 1561 C CA . LEU A 1 191 ? 3.507 3.447 -8.788 1.00 96.62 191 LEU A CA 1
ATOM 1562 C C . LEU A 1 191 ? 2.617 3.681 -10.018 1.00 96.62 191 LEU A C 1
ATOM 1564 O O . LEU A 1 191 ? 3.099 3.526 -11.135 1.00 96.62 191 LEU A O 1
ATOM 1568 N N . ALA A 1 192 ? 1.359 4.074 -9.818 1.00 95.12 192 ALA A N 1
ATOM 1569 C CA . ALA A 1 192 ? 0.438 4.431 -10.891 1.00 95.12 192 ALA A CA 1
ATOM 1570 C C . ALA A 1 192 ? 0.911 5.680 -11.651 1.00 95.12 192 ALA A C 1
ATOM 1572 O O . ALA A 1 192 ? 0.940 5.659 -12.873 1.00 95.12 192 ALA A O 1
ATOM 1573 N N . GLU A 1 193 ? 1.392 6.714 -10.954 1.00 94.00 193 GLU A N 1
ATOM 1574 C CA . GLU A 1 193 ? 1.961 7.919 -11.584 1.00 94.00 193 GLU A CA 1
ATOM 1575 C C . GLU A 1 193 ? 3.197 7.586 -12.454 1.00 94.00 193 GLU A C 1
ATOM 1577 O O . GLU A 1 193 ? 3.392 8.154 -13.534 1.00 94.00 193 GLU A O 1
ATOM 1582 N N . PHE A 1 194 ? 4.029 6.624 -12.031 1.00 92.06 194 PHE A N 1
ATOM 1583 C CA . PHE A 1 194 ? 5.135 6.116 -12.855 1.00 92.06 194 PHE A CA 1
ATOM 1584 C C . PHE A 1 194 ? 4.659 5.341 -14.093 1.00 92.06 194 PHE A C 1
ATOM 1586 O O . PHE A 1 194 ? 5.322 5.402 -15.131 1.00 92.06 194 PHE A O 1
ATOM 1593 N N . ASP A 1 195 ? 3.559 4.595 -13.982 1.00 90.25 195 ASP A N 1
ATOM 1594 C CA . ASP A 1 195 ? 2.980 3.814 -15.082 1.00 90.25 195 ASP A CA 1
ATOM 1595 C C . ASP A 1 195 ? 2.317 4.737 -16.120 1.00 90.25 195 ASP A C 1
ATOM 1597 O O . ASP A 1 195 ? 2.636 4.680 -17.307 1.00 90.25 195 ASP A O 1
ATOM 1601 N N . GLU A 1 196 ? 1.498 5.690 -15.663 1.00 89.25 196 GLU A N 1
ATOM 1602 C CA . GLU A 1 196 ? 0.821 6.683 -16.509 1.00 89.25 196 GLU A CA 1
ATOM 1603 C C . GLU A 1 196 ? 1.802 7.615 -17.233 1.00 89.25 196 GLU A C 1
ATOM 1605 O O . GLU A 1 196 ? 1.561 8.008 -18.374 1.00 89.25 196 GLU A O 1
ATOM 1610 N N . SER A 1 197 ? 2.935 7.950 -16.605 1.00 87.38 197 SER A N 1
ATOM 1611 C CA . SER A 1 197 ? 3.984 8.763 -17.241 1.00 87.38 197 SER A CA 1
ATOM 1612 C C . SER A 1 197 ? 4.817 8.003 -18.282 1.00 87.38 197 SER A C 1
ATOM 1614 O O . SER A 1 197 ? 5.705 8.595 -18.895 1.00 87.38 197 SER A O 1
ATOM 1616 N N . GLY A 1 198 ? 4.570 6.702 -18.483 1.00 82.94 198 GLY A N 1
ATOM 1617 C CA . GLY A 1 198 ? 5.304 5.855 -19.429 1.00 82.94 198 GLY A CA 1
ATOM 1618 C C . GLY A 1 198 ? 6.720 5.476 -18.980 1.00 82.94 198 GLY A C 1
ATOM 1619 O O . GLY A 1 198 ? 7.411 4.731 -19.684 1.00 82.94 198 GLY A O 1
ATOM 1620 N N . LYS A 1 199 ? 7.147 5.934 -17.793 1.00 80.25 199 LYS A N 1
ATOM 1621 C CA . LYS A 1 199 ? 8.469 5.633 -17.229 1.00 80.25 199 LYS A CA 1
ATOM 1622 C C . LYS A 1 199 ? 8.593 4.148 -16.901 1.00 80.25 199 LYS A C 1
ATOM 1624 O O . LYS A 1 199 ? 9.630 3.549 -17.179 1.00 80.25 199 LYS A O 1
ATOM 1629 N N . THR A 1 200 ? 7.536 3.537 -16.370 1.00 79.81 200 THR A N 1
ATOM 1630 C CA . THR A 1 200 ? 7.445 2.086 -16.162 1.00 79.81 200 THR A CA 1
ATOM 1631 C C . THR A 1 200 ? 6.249 1.503 -16.909 1.00 79.81 200 THR A C 1
ATOM 1633 O O . THR A 1 200 ? 5.341 2.224 -17.301 1.00 79.81 200 THR A O 1
ATOM 1636 N N . LYS A 1 201 ? 6.263 0.185 -17.103 1.00 77.56 201 LYS A N 1
ATOM 1637 C CA . LYS A 1 201 ? 5.085 -0.601 -17.478 1.00 77.56 201 LYS A CA 1
ATOM 1638 C C . LYS A 1 201 ? 4.973 -1.730 -16.470 1.00 77.56 201 LYS A C 1
ATOM 1640 O O . LYS A 1 201 ? 5.743 -2.689 -16.548 1.00 77.56 201 LYS A O 1
ATOM 1645 N N . LEU A 1 202 ? 4.102 -1.561 -15.480 1.00 77.00 202 LEU A N 1
ATOM 1646 C CA . LEU A 1 202 ? 3.834 -2.581 -14.465 1.00 77.00 202 LEU A CA 1
ATOM 1647 C C . LEU A 1 202 ? 2.857 -3.620 -15.002 1.00 77.00 202 LEU A C 1
ATOM 1649 O O . LEU A 1 202 ? 1.931 -3.290 -15.772 1.00 77.00 202 LEU A O 1
#

Organism: NCBI:txid2706888